Protein 4D3T (pdb70)

Organism: Bacillus subtilis (strain 168) (NCBI:txid224308)

Foldseek 3Di:
DLLVLLLVLQLVQLCVLCVVVVNNVCSVVVSVVQVVCCVVQVGDDDDPSLVLSQQLVQLCQAQLDLQNLCSNQEAEAEAQPDQDPVSVQVQLLVCLQVQCVLQPGGWYKYFYRFARPVHDQKFWQDQWQWAFAWDDDDNDTAAWLVRDFVNVVVVVVPDDFPRHNGTTFWGWMCGPPDPGIDTDRRDVVSWAKWFFDFPPQHLVCVVRDMGTWKTKGFQKWFDGSSTTRRGMITTDTEALCCVLVPQCPDCNTVNCQCVLLVSVPHDPDDVVVVSSLVSSVRSSNRSVVGSVVSNHDYHYLQVSLVSSVVSVVVCVVVVHAHAHDLVSNQRPHPSVVHVSVVDDGHHDRDPRHIGGDDRPGD

Secondary structure (DSSP, 8-state):
-HHHHHHHHHHHHHHHHHHHTT-GGGHHHHHHHHHHHHHHHSS----HHHHHHHHHHHHHT-TT-TTGGGGGG-EEEE-TT--SHHHHHHHHHHHHHHHHGGGS---EEEEPPPPSSS--SEEE--SBSS-B-EEEETTEEEE-GGGHHHHHHHHHTT------TTPBPPEEEEETT-SS-EEEPPPGGG--EEE---SS-GGGGGG--EEES--EE-S-EEEETTEEES---EE--EEHHIIIIIITT-TTTT--HHHHHHHTT-----GGGTHHHHHHHHHHHHHHHHHHHHT--EE-HHHHHHHHHHHHHHHHHHTPPP---HHHHS-SSSGGGSGGGGS-------SSEEE----S--

InterPro domains:
  IPR004030 Nitric oxide synthase, N-terminal [PF02898] (4-362)
  IPR004030 Nitric oxide synthase, N-terminal [PS60001] (65-72)
  IPR017142 Nitric oxide synthase, oxygenase subunit [PIRSF037219] (2-363)
  IPR036119 Nitric oxide synthase, N-terminal domain superfamily [SSF56512] (2-362)
  IPR044940 Nitric oxide synthase, domain 2 superfamily [G3DSA:3.90.440.10] (82-193)
  IPR044943 Nitric oxide synthase, domain 1 superfamily [G3DSA:3.90.340.10] (9-330)
  IPR044944 Nitric oxide synthase, domain 3 superfamily [G3DSA:3.90.1230.10] (194-304)
  IPR050607 Nitric Oxide Synthase (NOS) [PTHR43410] (2-363)

Structure (mmCIF, N/CA/C/O backbone):
data_4D3T
#
_entry.id   4D3T
#
_cell.length_a   80.421
_cell.length_b   94.915
_cell.length_c   62.859
_cell.angle_alpha   90.00
_cell.angle_beta   90.00
_cell.angle_gamma   90.00
#
_symmetry.space_group_name_H-M   'P 21 21 2'
#
loop_
_entity.id
_entity.type
_entity.pdbx_description
1 polymer 'NITRIC OXIDE SYNTHASE OXYGENASE'
2 non-polymer 'PROTOPORPHYRIN IX CONTAINING FE'
3 non-polymer 'CHLORIDE ION'
4 non-polymer N-{3-[(1S)-2-(3-{(Z)-[amino(thiophen-2-yl)methylidene]amino}phenoxy)-1-hydroxyethyl]phenyl}thiophene-2-carboximidamide
5 non-polymer GLYCEROL
6 non-polymer N-PROPANOL
7 water water
#
loop_
_atom_site.group_PDB
_atom_site.id
_atom_site.type_symbol
_atom_site.label_atom_id
_atom_site.label_alt_id
_atom_site.label_comp_id
_atom_site.label_asym_id
_atom_site.label_entity_id
_atom_site.label_seq_id
_atom_site.pdbx_PDB_ins_code
_atom_site.Cartn_x
_atom_site.Cartn_y
_atom_site.Cartn_z
_atom_site.occupancy
_atom_site.B_iso_or_equiv
_atom_site.auth_seq_id
_atom_site.auth_comp_id
_atom_site.auth_asym_id
_atom_site.auth_atom_id
_atom_site.pdbx_PDB_model_num
ATOM 1 N N . GLU A 1 2 ? 8.139 22.339 -10.122 1.00 80.72 2 GLU A N 1
ATOM 2 C CA . GLU A 1 2 ? 7.366 21.521 -9.193 1.00 77.73 2 GLU A CA 1
ATOM 3 C C . GLU A 1 2 ? 7.203 22.194 -7.828 1.00 77.86 2 GLU A C 1
ATOM 4 O O . GLU A 1 2 ? 6.113 22.179 -7.251 1.00 76.05 2 GLU A O 1
ATOM 10 N N . GLU A 1 3 ? 8.286 22.779 -7.316 1.00 78.44 3 GLU A N 1
ATOM 11 C CA . GLU A 1 3 ? 8.272 23.401 -5.989 1.00 79.61 3 GLU A CA 1
ATOM 12 C C . GLU A 1 3 ? 7.217 24.506 -5.871 1.00 75.94 3 GLU A C 1
ATOM 13 O O . GLU A 1 3 ? 6.481 24.562 -4.882 1.00 73.44 3 GLU A O 1
ATOM 19 N N . LYS A 1 4 ? 7.141 25.370 -6.883 1.00 74.90 4 LYS A N 1
ATOM 20 C CA . LYS A 1 4 ? 6.086 26.382 -6.960 1.00 75.51 4 LYS A CA 1
ATOM 21 C C . LYS A 1 4 ? 4.720 25.720 -7.003 1.00 74.17 4 LYS A C 1
ATOM 22 O O . LYS A 1 4 ? 3.781 26.148 -6.331 1.00 72.83 4 LYS A O 1
ATOM 28 N N . GLU A 1 5 ? 4.623 24.670 -7.810 1.00 72.43 5 GLU A N 1
ATOM 29 C CA . GLU A 1 5 ? 3.374 23.945 -7.992 1.00 68.80 5 GLU A CA 1
ATOM 30 C C . GLU A 1 5 ? 2.927 23.245 -6.713 1.00 68.00 5 GLU A C 1
ATOM 31 O O . GLU A 1 5 ? 1.732 23.194 -6.414 1.00 73.07 5 GLU A O 1
ATOM 37 N N . ILE A 1 6 ? 3.885 22.697 -5.969 1.00 62.79 6 ILE A N 1
ATOM 38 C CA . ILE A 1 6 ? 3.591 22.097 -4.673 1.00 61.45 6 ILE A CA 1
ATOM 39 C C . ILE A 1 6 ? 2.975 23.153 -3.762 1.00 59.86 6 ILE A C 1
ATOM 40 O O . ILE A 1 6 ? 1.956 22.909 -3.112 1.00 57.38 6 ILE A O 1
ATOM 45 N N . LEU A 1 7 ? 3.598 24.330 -3.735 1.00 59.12 7 LEU A N 1
ATOM 46 C CA . LEU A 1 7 ? 3.135 25.436 -2.905 1.00 59.25 7 LEU A CA 1
ATOM 47 C C . LEU A 1 7 ? 1.706 25.809 -3.276 1.00 59.28 7 LEU A C 1
ATOM 48 O O . LEU A 1 7 ? 0.839 25.919 -2.409 1.00 56.32 7 LEU A O 1
ATOM 53 N N . TRP A 1 8 ? 1.468 25.976 -4.573 1.00 62.28 8 TRP A N 1
ATOM 54 C CA . TRP A 1 8 ? 0.163 26.385 -5.087 1.00 67.97 8 TRP A CA 1
ATOM 55 C C . TRP A 1 8 ? -0.931 25.355 -4.804 1.00 68.08 8 TRP A C 1
ATOM 56 O O . TRP A 1 8 ? -2.054 25.717 -4.453 1.00 69.80 8 TRP A O 1
ATOM 67 N N . ASN A 1 9 ? -0.605 24.074 -4.950 1.00 67.14 9 ASN A N 1
ATOM 68 C CA . ASN A 1 9 ? -1.571 23.020 -4.663 1.00 66.27 9 ASN A CA 1
ATOM 69 C C . ASN A 1 9 ? -1.947 22.982 -3.182 1.00 60.14 9 ASN A C 1
ATOM 70 O O . ASN A 1 9 ? -3.123 22.862 -2.833 1.00 61.29 9 ASN A O 1
ATOM 75 N N . GLU A 1 10 ? -0.943 23.084 -2.314 1.00 54.95 10 GLU A N 1
ATOM 76 C CA . GLU A 1 10 ? -1.177 23.104 -0.874 1.00 52.28 10 GLU A CA 1
ATOM 77 C C . GLU A 1 10 ? -1.972 24.345 -0.477 1.00 51.13 10 GLU A C 1
ATOM 78 O O . GLU A 1 10 ? -2.869 24.276 0.366 1.00 52.48 10 GLU A O 1
ATOM 84 N N . ALA A 1 11 ? -1.635 25.479 -1.087 1.00 51.24 11 ALA A N 1
ATOM 85 C CA . ALA A 1 11 ? -2.327 26.733 -0.808 1.00 53.38 11 ALA A CA 1
ATOM 86 C C . ALA A 1 11 ? -3.812 26.627 -1.146 1.00 56.37 11 ALA A C 1
ATOM 87 O O . ALA A 1 11 ? -4.668 26.974 -0.325 1.00 57.68 11 ALA A O 1
ATOM 89 N N . LYS A 1 12 ? -4.105 26.146 -2.353 1.00 58.28 12 LYS A N 1
ATOM 90 C CA . LYS A 1 12 ? -5.480 25.917 -2.796 1.00 62.44 12 LYS A CA 1
ATOM 91 C C . LYS A 1 12 ? -6.268 25.085 -1.792 1.00 56.47 12 LYS A C 1
ATOM 92 O O . LYS A 1 12 ? -7.380 25.446 -1.410 1.00 58.03 12 LYS A O 1
ATOM 98 N N . ALA A 1 13 ? -5.682 23.971 -1.369 1.00 57.37 13 ALA A N 1
ATOM 99 C CA . ALA A 1 13 ? -6.350 23.060 -0.449 1.00 56.10 13 ALA A CA 1
ATOM 100 C C . ALA A 1 13 ? -6.587 23.692 0.920 1.00 52.34 13 ALA A C 1
ATOM 101 O O . ALA A 1 13 ? -7.677 23.570 1.486 1.00 51.05 13 ALA A O 1
ATOM 103 N N . PHE A 1 14 ? -5.562 24.352 1.457 1.00 49.68 14 PHE A N 1
ATOM 104 C CA . PHE A 1 14 ? -5.663 24.960 2.780 1.00 47.18 14 PHE A CA 1
ATOM 105 C C . PHE A 1 14 ? -6.664 26.112 2.812 1.00 46.06 14 PHE A C 1
ATOM 106 O O . PHE A 1 14 ? -7.521 26.166 3.690 1.00 47.18 14 PHE A O 1
ATOM 114 N N . ILE A 1 15 ? -6.545 27.034 1.864 1.00 47.07 15 ILE A N 1
ATOM 115 C CA . ILE A 1 15 ? -7.408 28.212 1.848 1.00 48.42 15 ILE A CA 1
ATOM 116 C C . ILE A 1 15 ? -8.888 27.834 1.738 1.00 51.37 15 ILE A C 1
ATOM 117 O O . ILE A 1 15 ? -9.728 28.382 2.452 1.00 51.63 15 ILE A O 1
ATOM 122 N N . ALA A 1 16 ? -9.197 26.879 0.867 1.00 54.72 16 ALA A N 1
ATOM 123 C CA . ALA A 1 16 ? -10.567 26.397 0.718 1.00 54.73 16 ALA A CA 1
ATOM 124 C C . ALA A 1 16 ? -11.120 25.832 2.027 1.00 51.89 16 ALA A C 1
ATOM 125 O O . ALA A 1 16 ? -12.208 26.205 2.462 1.00 52.87 16 ALA A O 1
ATOM 127 N N . ALA A 1 17 ? -10.364 24.934 2.651 1.00 51.02 17 ALA A N 1
ATOM 128 C CA . ALA A 1 17 ? -10.785 24.306 3.899 1.00 49.71 17 ALA A CA 1
ATOM 129 C C . ALA A 1 17 ? -10.861 25.308 5.048 1.00 49.51 17 ALA A C 1
ATOM 130 O O . ALA A 1 17 ? -11.827 25.314 5.812 1.00 50.10 17 ALA A O 1
ATOM 132 N N . CYS A 1 18 ? -9.835 26.146 5.169 1.00 48.79 18 CYS A N 1
ATOM 133 C CA . CYS A 1 18 ? -9.767 27.137 6.234 1.00 46.10 18 CYS A CA 1
ATOM 134 C C . CYS A 1 18 ? -10.933 28.120 6.148 1.00 49.49 18 CYS A C 1
ATOM 135 O O . CYS A 1 18 ? -11.627 28.369 7.135 1.00 51.71 18 CYS A O 1
ATOM 138 N N . TYR A 1 19 ? -11.152 28.671 4.960 1.00 52.07 19 TYR A N 1
ATOM 139 C CA . TYR A 1 19 ? -12.208 29.658 4.769 1.00 52.13 19 TYR A CA 1
ATOM 140 C C . TYR A 1 19 ? -13.596 29.040 4.919 1.00 52.43 19 TYR A C 1
ATOM 141 O O . TYR A 1 19 ? -14.533 29.702 5.362 1.00 54.78 19 TYR A O 1
ATOM 150 N N . GLN A 1 20 ? -13.722 27.769 4.554 1.00 53.96 20 GLN A N 1
ATOM 151 C CA . GLN A 1 20 ? -14.981 27.058 4.736 1.00 56.78 20 GLN A CA 1
ATOM 152 C C . GLN A 1 20 ? -15.307 26.972 6.225 1.00 56.41 20 GLN A C 1
ATOM 153 O O . GLN A 1 20 ? -16.438 27.238 6.643 1.00 56.09 20 GLN A O 1
ATOM 159 N N . GLU A 1 21 ? -14.299 26.613 7.016 1.00 49.58 21 GLU A N 1
ATOM 160 C CA . GLU A 1 21 ? -14.451 26.501 8.462 1.00 49.09 21 GLU A CA 1
ATOM 161 C C . GLU A 1 21 ? -14.751 27.850 9.110 1.00 50.56 21 GLU A C 1
ATOM 162 O O . GLU A 1 21 ? -15.444 27.914 10.124 1.00 54.35 21 GLU A O 1
ATOM 168 N N . LEU A 1 22 ? -14.228 28.922 8.521 1.00 47.76 22 LEU A N 1
ATOM 169 C CA . LEU A 1 22 ? -14.417 30.270 9.058 1.00 51.55 22 LEU A CA 1
ATOM 170 C C . LEU A 1 22 ? -15.649 30.968 8.477 1.00 58.04 22 LEU A C 1
ATOM 171 O O . LEU A 1 22 ? -15.919 32.126 8.796 1.00 60.28 22 LEU A O 1
ATOM 176 N N . GLY A 1 23 ? -16.390 30.263 7.626 1.00 58.74 23 GLY A N 1
ATOM 177 C CA . GLY A 1 23 ? -17.554 30.842 6.977 1.00 63.37 23 GLY A CA 1
ATOM 178 C C . GLY A 1 23 ? -17.179 31.899 5.954 1.00 63.81 23 GLY A C 1
ATOM 179 O O . GLY A 1 23 ? -17.973 32.792 5.648 1.00 64.58 23 GLY A O 1
ATOM 180 N N . LYS A 1 24 ? -15.963 31.795 5.424 1.00 66.88 24 LYS A N 1
ATOM 181 C CA . LYS A 1 24 ? -15.454 32.760 4.451 1.00 67.64 24 LYS A CA 1
ATOM 182 C C . LYS A 1 24 ? -15.387 32.169 3.049 1.00 65.27 24 LYS A C 1
ATOM 183 O O . LYS A 1 24 ? -14.560 32.585 2.235 1.00 62.10 24 LYS A O 1
ATOM 189 N N . ALA A 1 25 ? -16.257 31.202 2.774 1.00 62.49 25 ALA A N 1
ATOM 190 C CA . ALA A 1 25 ? -16.246 30.490 1.499 1.00 62.94 25 ALA A CA 1
ATOM 191 C C . ALA A 1 25 ? -16.327 31.413 0.283 1.00 63.49 25 ALA A C 1
ATOM 192 O O . ALA A 1 25 ? -15.739 31.127 -0.757 1.00 66.22 25 ALA A O 1
ATOM 194 N N . ALA A 1 26 ? -17.054 32.516 0.415 1.00 64.97 26 ALA A N 1
ATOM 195 C CA . ALA A 1 26 ? -17.237 33.449 -0.696 1.00 69.09 26 ALA A CA 1
ATOM 196 C C . ALA A 1 26 ? -15.947 34.185 -1.077 1.00 69.85 26 ALA A C 1
ATOM 197 O O . ALA A 1 26 ? -15.773 34.597 -2.226 1.00 70.75 26 ALA A O 1
ATOM 199 N N . GLU A 1 27 ? -15.053 34.351 -0.106 1.00 67.62 27 GLU A N 1
ATOM 200 C CA . GLU A 1 27 ? -13.820 35.108 -0.310 1.00 69.61 27 GLU A CA 1
ATOM 201 C C . GLU A 1 27 ? -12.681 34.247 -0.856 1.00 66.79 27 GLU A C 1
ATOM 202 O O . GLU A 1 27 ? -11.587 34.750 -1.123 1.00 65.39 27 GLU A O 1
ATOM 208 N N . VAL A 1 28 ? -12.941 32.952 -1.004 1.00 67.40 28 VAL A N 1
ATOM 209 C CA . VAL A 1 28 ? -11.926 31.997 -1.441 1.00 64.28 28 VAL A CA 1
ATOM 210 C C . VAL A 1 28 ? -11.361 32.322 -2.828 1.00 67.40 28 VAL A C 1
ATOM 211 O O . VAL A 1 28 ? -10.143 32.384 -3.017 1.00 66.57 28 VAL A O 1
ATOM 215 N N . LYS A 1 29 ? -12.253 32.539 -3.789 1.00 68.70 29 LYS A N 1
ATOM 216 C CA . LYS A 1 29 ? -11.865 32.804 -5.174 1.00 68.29 29 LYS A CA 1
ATOM 217 C C . LYS A 1 29 ? -10.878 33.965 -5.329 1.00 69.26 29 LYS A C 1
ATOM 218 O O . LYS A 1 29 ? -9.846 33.831 -5.991 1.00 71.10 29 LYS A O 1
ATOM 224 N N . ASP A 1 30 ? -11.206 35.101 -4.720 1.00 66.87 30 ASP A N 1
ATOM 225 C CA . ASP A 1 30 ? -10.379 36.299 -4.816 1.00 65.10 30 ASP A CA 1
ATOM 226 C C . ASP A 1 30 ? -9.058 36.153 -4.064 1.00 64.85 30 ASP A C 1
ATOM 227 O O . ASP A 1 30 ? -8.016 36.622 -4.524 1.00 66.83 30 ASP A O 1
ATOM 232 N N . ARG A 1 31 ? -9.107 35.508 -2.903 1.00 62.38 31 ARG A N 1
ATOM 233 C CA . ARG A 1 31 ? -7.902 35.279 -2.115 1.00 59.93 31 ARG A CA 1
ATOM 234 C C . ARG A 1 31 ? -6.927 34.372 -2.866 1.00 58.09 31 ARG A C 1
ATOM 235 O O . ARG A 1 31 ? -5.722 34.624 -2.892 1.00 58.13 31 ARG A O 1
ATOM 243 N N . LEU A 1 32 ? -7.458 33.327 -3.491 1.00 59.74 32 LEU A N 1
ATOM 244 C CA . LEU A 1 32 ? -6.647 32.407 -4.282 1.00 62.81 32 LEU A CA 1
ATOM 245 C C . LEU A 1 32 ? -5.920 33.100 -5.439 1.00 68.62 32 LEU A C 1
ATOM 246 O O . LEU A 1 32 ? -4.754 32.808 -5.714 1.00 69.47 32 LEU A O 1
ATOM 251 N N . ALA A 1 33 ? -6.612 34.014 -6.115 1.00 69.05 33 ALA A N 1
ATOM 252 C CA . ALA A 1 33 ? -6.016 34.756 -7.220 1.00 68.01 33 ALA A CA 1
ATOM 253 C C . ALA A 1 33 ? -4.850 35.590 -6.713 1.00 69.17 33 ALA A C 1
ATOM 254 O O . ALA A 1 33 ? -3.759 35.565 -7.290 1.00 70.67 33 ALA A O 1
ATOM 256 N N . ASP A 1 34 ? -5.101 36.329 -5.634 1.00 70.11 34 ASP A N 1
ATOM 257 C CA . ASP A 1 34 ? -4.079 37.124 -4.957 1.00 68.85 34 ASP A CA 1
ATOM 258 C C . ASP A 1 34 ? -2.843 36.284 -4.650 1.00 65.47 34 ASP A C 1
ATOM 259 O O . ASP A 1 34 ? -1.718 36.671 -4.973 1.00 64.95 34 ASP A O 1
ATOM 264 N N . ILE A 1 35 ? -3.068 35.137 -4.014 1.00 62.90 35 ILE A N 1
ATOM 265 C CA . ILE A 1 35 ? -1.996 34.208 -3.677 1.00 59.41 35 ILE A CA 1
ATOM 266 C C . ILE A 1 35 ? -1.273 33.730 -4.934 1.00 60.62 35 ILE A C 1
ATOM 267 O O . ILE A 1 35 ? -0.042 33.673 -4.973 1.00 58.57 35 ILE A O 1
ATOM 272 N N . LYS A 1 36 ? -2.049 33.399 -5.962 1.00 63.82 36 LYS A N 1
ATOM 273 C CA . LYS A 1 36 ? -1.499 32.917 -7.221 1.00 69.25 36 LYS A CA 1
ATOM 274 C C . LYS A 1 36 ? -0.593 33.963 -7.870 1.00 73.13 36 LYS A C 1
ATOM 275 O O . LYS A 1 36 ? 0.492 33.638 -8.357 1.00 72.90 36 LYS A O 1
ATOM 281 N N . SER A 1 37 ? -1.046 35.215 -7.872 1.00 73.43 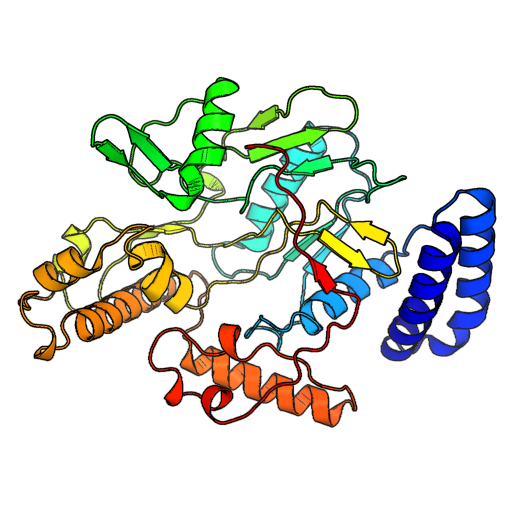37 SER A N 1
ATOM 282 C CA . SER A 1 37 ? -0.242 36.323 -8.375 1.00 75.77 37 SER A CA 1
ATOM 283 C C . SER A 1 37 ? 1.016 36.469 -7.529 1.00 74.29 37 SER A C 1
ATOM 284 O O . SER A 1 37 ? 2.118 36.637 -8.053 1.00 75.04 37 SER A O 1
ATOM 287 N N . GLU A 1 38 ? 0.835 36.399 -6.215 1.00 67.93 38 GLU A N 1
ATOM 288 C CA . GLU A 1 38 ? 1.927 36.583 -5.268 1.00 64.06 38 GLU A CA 1
ATOM 289 C C . GLU A 1 38 ? 2.996 35.501 -5.409 1.00 67.51 38 GLU A C 1
ATOM 290 O O . GLU A 1 38 ? 4.189 35.780 -5.277 1.00 69.71 38 GLU A O 1
ATOM 296 N N . ILE A 1 39 ? 2.567 34.268 -5.670 1.00 69.90 39 ILE A N 1
ATOM 297 C CA . ILE A 1 39 ? 3.503 33.167 -5.883 1.00 68.37 39 ILE A CA 1
ATOM 298 C C . ILE A 1 39 ? 4.271 33.373 -7.191 1.00 72.48 39 ILE A C 1
ATOM 299 O O . ILE A 1 39 ? 5.487 33.174 -7.244 1.00 71.29 39 ILE A O 1
ATOM 304 N N . ASP A 1 40 ? 3.556 33.788 -8.235 1.00 76.23 40 ASP A N 1
ATOM 305 C CA . ASP A 1 40 ? 4.178 34.103 -9.519 1.00 79.26 40 ASP A CA 1
ATOM 306 C C . ASP A 1 40 ? 5.273 35.156 -9.367 1.00 78.00 40 ASP A C 1
ATOM 307 O O . ASP A 1 40 ? 6.358 35.024 -9.931 1.00 78.18 40 ASP A O 1
ATOM 312 N N . LEU A 1 41 ? 4.985 36.196 -8.594 1.00 76.52 41 LEU A N 1
ATOM 313 C CA . LEU A 1 41 ? 5.870 37.352 -8.511 1.00 77.22 41 LEU A CA 1
ATOM 314 C C . LEU A 1 41 ? 7.016 37.185 -7.507 1.00 74.04 41 LEU A C 1
ATOM 315 O O . LEU A 1 41 ? 8.118 37.691 -7.728 1.00 74.15 41 LEU A O 1
ATOM 320 N N . THR A 1 42 ? 6.762 36.463 -6.417 1.00 69.43 42 THR A N 1
ATOM 321 C CA . THR A 1 42 ? 7.713 36.391 -5.306 1.00 70.60 42 THR A CA 1
ATOM 322 C C . THR A 1 42 ? 8.260 34.987 -5.020 1.00 70.01 42 THR A C 1
ATOM 323 O O . THR A 1 42 ? 9.286 34.842 -4.354 1.00 70.83 42 THR A O 1
ATOM 327 N N . GLY A 1 43 ? 7.575 33.957 -5.503 1.00 68.40 43 GLY A N 1
ATOM 328 C CA . GLY A 1 43 ? 7.985 32.592 -5.220 1.00 66.82 43 GLY A CA 1
ATOM 329 C C . GLY A 1 43 ? 7.376 32.047 -3.941 1.00 65.64 43 GLY A C 1
ATOM 330 O O . GLY A 1 43 ? 7.670 30.923 -3.532 1.00 68.27 43 GLY A O 1
ATOM 331 N N . SER A 1 44 ? 6.525 32.847 -3.306 1.00 64.28 44 SER A N 1
ATOM 332 C CA . SER A 1 44 ? 5.842 32.432 -2.082 1.00 61.29 44 SER A CA 1
ATOM 333 C C . SER A 1 44 ? 4.616 33.295 -1.815 1.00 60.46 44 SER A C 1
ATOM 334 O O . SER A 1 44 ? 4.242 34.124 -2.645 1.00 64.88 44 SER A O 1
ATOM 337 N N . TYR A 1 45 ? 3.992 33.098 -0.655 1.00 53.79 45 TYR A N 1
ATOM 338 C CA . TYR A 1 45 ? 2.905 33.976 -0.222 1.00 54.93 45 TYR A CA 1
ATOM 339 C C . TYR A 1 45 ? 2.854 34.136 1.298 1.00 53.38 45 TYR A C 1
ATOM 340 O O . TYR A 1 45 ? 3.404 33.321 2.045 1.00 55.96 45 TYR A O 1
ATOM 349 N N . VAL A 1 46 ? 2.194 35.199 1.746 1.00 49.53 46 VAL A N 1
ATOM 350 C CA . VAL A 1 46 ? 2.140 35.536 3.163 1.00 47.41 46 VAL A CA 1
ATOM 351 C C . VAL A 1 46 ? 0.740 35.297 3.716 1.00 46.26 46 VAL A C 1
ATOM 352 O O . VAL A 1 46 ? -0.242 35.777 3.150 1.00 50.84 46 VAL A O 1
ATOM 356 N N . HIS A 1 47 ? 0.647 34.539 4.806 1.00 45.87 47 HIS A N 1
ATOM 357 C CA . HIS A 1 47 ? -0.641 34.287 5.445 1.00 44.57 47 HIS A CA 1
ATOM 358 C C . HIS A 1 47 ? -1.181 35.539 6.119 1.00 47.19 47 HIS A C 1
ATOM 359 O O . HIS A 1 47 ? -0.414 36.341 6.662 1.00 44.84 47 HIS A O 1
ATOM 366 N N . THR A 1 48 ? -2.500 35.709 6.066 1.00 47.85 48 THR A N 1
ATOM 367 C CA . THR A 1 48 ? -3.171 36.691 6.905 1.00 50.29 48 THR A CA 1
ATOM 368 C C . THR A 1 48 ? -3.083 36.171 8.335 1.00 47.89 48 THR A C 1
ATOM 369 O O . THR A 1 48 ? -2.827 34.981 8.558 1.00 43.29 48 THR A O 1
ATOM 373 N N . LYS A 1 49 ? -3.292 37.048 9.309 1.00 48.39 49 LYS A N 1
ATOM 374 C CA . LYS A 1 49 ? -3.238 36.630 10.705 1.00 46.57 49 LYS A CA 1
ATOM 375 C C . LYS A 1 49 ? -4.335 35.608 11.012 1.00 47.62 49 LYS A C 1
ATOM 376 O O . LYS A 1 49 ? -4.151 34.705 11.831 1.00 43.08 49 LYS A O 1
ATOM 382 N N . GLU A 1 50 ? -5.467 35.742 10.330 1.00 47.81 50 GLU A N 1
ATOM 383 C CA . GLU A 1 50 ? -6.574 34.809 10.503 1.00 50.21 50 GLU A CA 1
ATOM 384 C C . GLU A 1 50 ? -6.200 33.424 9.972 1.00 44.95 50 GLU A C 1
ATOM 385 O O . GLU A 1 50 ? -6.471 32.402 10.615 1.00 44.57 50 GLU A O 1
ATOM 391 N N . GLU A 1 51 ? -5.585 33.394 8.793 1.00 43.73 51 GLU A N 1
ATOM 392 C CA . GLU A 1 51 ? -5.118 32.141 8.199 1.00 42.55 51 GLU A CA 1
ATOM 393 C C . GLU A 1 51 ? -4.066 31.466 9.067 1.00 42.16 51 GLU A C 1
ATOM 394 O O . GLU A 1 51 ? -4.085 30.248 9.251 1.00 39.44 51 GLU A O 1
ATOM 400 N N . LEU A 1 52 ? -3.136 32.265 9.580 1.00 39.01 52 LEU A N 1
ATOM 401 C CA . LEU A 1 52 ? -2.059 31.757 10.427 1.00 36.24 52 LEU A CA 1
ATOM 402 C C . LEU A 1 52 ? -2.615 31.141 11.701 1.00 38.58 52 LEU A C 1
ATOM 403 O O . LEU A 1 52 ? -2.270 30.011 12.058 1.00 37.62 52 LEU A O 1
ATOM 408 N N . GLU A 1 53 ? -3.483 31.887 12.379 1.00 38.16 53 GLU A N 1
ATOM 409 C CA . GLU A 1 53 ? -4.071 31.427 13.631 1.00 38.98 53 GLU A CA 1
ATOM 410 C C . GLU A 1 53 ? -4.855 30.144 13.419 1.00 39.34 53 GLU A C 1
ATOM 411 O O . GLU A 1 53 ? -4.642 29.145 14.114 1.00 39.67 53 GLU A O 1
ATOM 417 N N . HIS A 1 54 ? -5.759 30.159 12.446 1.00 38.19 54 HIS A N 1
ATOM 418 C CA . HIS A 1 54 ? -6.568 28.972 12.209 1.00 38.82 54 HIS A CA 1
ATOM 419 C C . HIS A 1 54 ? -5.728 27.803 11.691 1.00 38.82 54 HIS A C 1
ATOM 420 O O . HIS A 1 54 ? -6.009 26.646 12.004 1.00 37.68 54 HIS A O 1
ATOM 427 N N . GLY A 1 55 ? -4.690 28.106 10.914 1.00 39.23 55 GLY A N 1
ATOM 428 C CA . GLY A 1 55 ? -3.789 27.075 10.416 1.00 38.59 55 GLY A CA 1
ATOM 429 C C . GLY A 1 55 ? -3.088 26.311 11.527 1.00 38.21 55 GLY A C 1
ATOM 430 O O . GLY A 1 55 ? -3.008 25.075 11.490 1.00 36.35 55 GLY A O 1
ATOM 431 N N . ALA A 1 56 ? -2.589 27.046 12.520 1.00 37.76 56 ALA A N 1
ATOM 432 C CA . ALA A 1 56 ? -1.916 26.450 13.674 1.00 33.23 56 ALA A CA 1
ATOM 433 C C . ALA A 1 56 ? -2.882 25.594 14.485 1.00 32.94 56 ALA A C 1
ATOM 434 O O . ALA A 1 56 ? -2.517 24.525 15.010 1.00 34.09 56 ALA A O 1
ATOM 436 N N . LYS A 1 57 ? -4.124 26.054 14.583 1.00 33.18 57 LYS A N 1
ATOM 437 C CA . LYS A 1 57 ? -5.151 25.279 15.279 1.00 35.54 57 LYS A CA 1
ATOM 438 C C . LYS A 1 57 ? -5.486 23.985 14.543 1.00 34.74 57 LYS A C 1
ATOM 439 O O . LYS A 1 57 ? -5.600 22.928 15.167 1.00 33.10 57 LYS A O 1
ATOM 445 N N . MET A 1 58 ? -5.655 24.068 13.223 1.00 33.85 58 MET A N 1
ATOM 446 C CA . MET A 1 58 ? -5.928 22.883 12.407 1.00 35.89 58 MET A CA 1
ATOM 447 C C . MET A 1 58 ? -4.787 21.886 12.532 1.00 32.45 58 MET A C 1
ATOM 448 O O . MET A 1 58 ? -5.006 20.679 12.603 1.00 33.61 58 MET A O 1
ATOM 453 N N . ALA A 1 59 ? -3.566 22.405 12.571 1.00 33.85 59 ALA A N 1
ATOM 454 C CA . ALA A 1 59 ? -2.390 21.552 12.691 1.00 32.63 59 ALA A CA 1
ATOM 455 C C . ALA A 1 59 ? -2.420 20.734 13.980 1.00 31.84 59 ALA A C 1
ATOM 456 O O . ALA A 1 59 ? -2.097 19.543 13.976 1.00 34.68 59 ALA A O 1
ATOM 458 N N . TRP A 1 60 ? -2.805 21.365 15.084 1.00 30.18 60 TRP A N 1
ATOM 459 C CA . TRP A 1 60 ? -2.954 20.645 16.349 1.00 30.55 60 TRP A CA 1
ATOM 460 C C . TRP A 1 60 ? -4.061 19.596 16.207 1.00 31.02 60 TRP A C 1
ATOM 461 O O . TRP A 1 60 ? -3.887 18.426 16.569 1.00 30.98 60 TRP A O 1
ATOM 472 N N . ARG A 1 61 ? -5.190 20.022 15.653 1.00 32.02 61 ARG A N 1
ATOM 473 C CA . ARG A 1 61 ? -6.347 19.155 15.450 1.00 33.09 61 ARG A CA 1
ATOM 474 C C . ARG A 1 61 ? -6.006 17.919 14.618 1.00 33.02 61 ARG A C 1
ATOM 475 O O . ARG A 1 61 ? -6.618 16.856 14.784 1.00 35.08 61 ARG A O 1
ATOM 483 N N . ASN A 1 62 ? -5.014 18.057 13.742 1.00 32.20 62 ASN A N 1
ATOM 484 C CA . ASN A 1 62 ? -4.593 16.962 12.866 1.00 32.64 62 ASN A CA 1
ATOM 485 C C . ASN A 1 62 ? -3.439 16.127 13.415 1.00 32.29 62 ASN A C 1
ATOM 486 O O . ASN A 1 62 ? -2.958 15.223 12.738 1.00 34.12 62 ASN A O 1
ATOM 491 N N . SER A 1 63 ? -2.982 16.437 14.624 1.00 32.71 63 SER A N 1
ATOM 492 C CA . SER A 1 63 ? -1.840 15.730 15.199 1.00 31.06 63 SER A CA 1
ATOM 493 C C . SER A 1 63 ? -2.278 14.378 15.740 1.00 31.81 63 SER A C 1
ATOM 494 O O . SER A 1 63 ? -2.747 14.277 16.872 1.00 30.43 63 SER A O 1
ATOM 497 N N . ASN A 1 64 ? -2.110 13.353 14.910 1.00 30.52 64 ASN A N 1
ATOM 498 C CA . ASN A 1 64 ? -2.554 11.983 15.206 1.00 30.82 64 ASN A CA 1
ATOM 499 C C . ASN A 1 64 ? -2.119 11.450 16.563 1.00 31.26 64 ASN A C 1
ATOM 500 O O . ASN A 1 64 ? -2.826 10.649 17.181 1.00 31.69 64 ASN A O 1
ATOM 505 N N . ARG A 1 65 ? -0.944 11.867 17.018 1.00 30.08 65 ARG A N 1
ATOM 506 C CA . ARG A 1 65 ? -0.372 11.294 18.232 1.00 31.46 65 ARG A CA 1
ATOM 507 C C . ARG A 1 65 ? -0.818 11.994 19.510 1.00 31.26 65 ARG A C 1
ATOM 508 O O . ARG A 1 65 ? -0.444 11.577 20.609 1.00 29.48 65 ARG A O 1
ATOM 516 N N . CYS A 1 66 ? -1.614 13.057 19.371 1.00 28.99 66 CYS A N 1
ATOM 517 C CA . CYS A 1 66 ? -1.959 13.900 20.513 1.00 28.63 66 CYS A CA 1
ATOM 518 C C . CYS A 1 66 ? -3.325 13.591 21.135 1.00 31.68 66 CYS A C 1
ATOM 519 O O . CYS A 1 66 ? -4.374 13.746 20.496 1.00 29.87 66 CYS A O 1
ATOM 522 N N . ILE A 1 67 ? -3.298 13.194 22.402 1.00 29.14 67 ILE A N 1
ATOM 523 C CA . ILE A 1 67 ? -4.513 12.885 23.147 1.00 29.65 67 ILE A CA 1
ATOM 524 C C . ILE A 1 67 ? -5.242 14.145 23.642 1.00 30.55 67 ILE A C 1
ATOM 525 O O . ILE A 1 67 ? -6.398 14.071 24.061 1.00 28.42 67 ILE A O 1
ATOM 530 N N . GLY A 1 68 ? -4.574 15.298 23.588 1.00 29.17 68 GLY A N 1
ATOM 531 C CA . GLY A 1 68 ? -5.122 16.526 24.153 1.00 29.67 68 GLY A CA 1
ATOM 532 C C . GLY A 1 68 ? -5.915 17.387 23.182 1.00 30.21 68 GLY A C 1
ATOM 533 O O . GLY A 1 68 ? -6.214 18.553 23.477 1.00 29.15 68 GLY A O 1
ATOM 534 N N . ARG A 1 69 ? -6.275 16.816 22.034 1.00 29.84 69 ARG A N 1
ATOM 535 C CA . ARG A 1 69 ? -6.826 17.605 20.931 1.00 30.99 69 ARG A CA 1
ATOM 536 C C . ARG A 1 69 ? -8.218 18.212 21.124 1.00 31.55 69 ARG A C 1
ATOM 537 O O . ARG A 1 69 ? -8.631 19.044 20.320 1.00 30.98 69 ARG A O 1
ATOM 545 N N . LEU A 1 70 ? -8.931 17.826 22.179 1.00 29.98 70 LEU A N 1
ATOM 546 C CA . LEU A 1 70 ? -10.256 18.419 22.427 1.00 31.43 70 LEU A CA 1
ATOM 547 C C . LEU A 1 70 ? -10.194 19.944 22.426 1.00 32.37 70 LEU A C 1
ATOM 548 O O . LEU A 1 70 ? -11.122 20.610 21.965 1.00 32.30 70 LEU A O 1
ATOM 553 N N . PHE A 1 71 ? -9.072 20.481 22.899 1.00 29.75 71 PHE A N 1
ATOM 554 C CA . PHE A 1 71 ? -8.944 21.927 23.123 1.00 29.52 71 PHE A CA 1
ATOM 555 C C . PHE A 1 71 ? -8.256 22.696 21.996 1.00 30.15 71 PHE A C 1
ATOM 556 O O . PHE A 1 71 ? -7.854 23.861 22.177 1.00 29.66 71 PHE A O 1
ATOM 564 N N . TRP A 1 72 ? -8.198 22.071 20.822 1.00 30.26 72 TRP A N 1
ATOM 565 C CA . TRP A 1 72 ? -7.519 22.634 19.648 1.00 31.20 72 TRP A CA 1
ATOM 566 C C . TRP A 1 72 ? -7.906 24.078 19.316 1.00 33.80 72 TRP A C 1
ATOM 567 O O . TRP A 1 72 ? -7.051 24.882 18.954 1.00 32.55 72 TRP A O 1
ATOM 578 N N . ASN A 1 73 ? -9.188 24.404 19.454 1.00 31.92 73 ASN A N 1
ATOM 579 C CA . ASN A 1 73 ? -9.682 25.699 19.014 1.00 33.72 73 ASN A CA 1
ATOM 580 C C . ASN A 1 73 ? -9.352 26.821 19.982 1.00 37.25 73 ASN A C 1
ATOM 581 O O . ASN A 1 73 ? -9.564 28.002 19.669 1.00 39.14 73 ASN A O 1
ATOM 586 N N . SER A 1 74 ? -8.816 26.482 21.152 1.00 34.81 74 SER A N 1
ATOM 587 C CA . SER A 1 74 ? -8.503 27.537 22.117 1.00 40.85 74 SER A CA 1
ATOM 588 C C . SER A 1 74 ? -7.008 27.863 22.204 1.00 37.36 74 SER A C 1
ATOM 589 O O . SER A 1 74 ? -6.576 28.601 23.095 1.00 38.07 74 SER A O 1
ATOM 592 N N . LEU A 1 75 ? -6.237 27.332 21.252 1.00 32.67 75 LEU A N 1
ATOM 593 C CA . LEU A 1 75 ? -4.810 27.628 21.132 1.00 32.11 75 LEU A CA 1
ATOM 594 C C . LEU A 1 75 ? -4.582 29.134 21.004 1.00 33.40 75 LEU A C 1
ATOM 595 O O . LEU A 1 75 ? -5.252 29.804 20.222 1.00 35.76 75 LEU A O 1
ATOM 600 N N . ASN A 1 76 ? -3.646 29.650 21.796 1.00 32.62 76 ASN A N 1
ATOM 601 C CA . ASN A 1 76 ? -3.240 31.049 21.742 1.00 36.62 76 ASN A CA 1
ATOM 602 C C . ASN A 1 76 ? -2.092 31.213 20.761 1.00 38.03 76 ASN A C 1
ATOM 603 O O . ASN A 1 76 ? -0.978 30.756 21.026 1.00 37.47 76 ASN A O 1
ATOM 608 N N . VAL A 1 77 ? -2.362 31.859 19.631 1.00 36.62 77 VAL A N 1
ATOM 609 C CA . VAL A 1 77 ? -1.377 31.970 18.556 1.00 34.46 77 VAL A CA 1
ATOM 610 C C . VAL A 1 77 ? -0.709 33.333 18.561 1.00 36.74 77 VAL A C 1
ATOM 611 O O . VAL A 1 77 ? -1.374 34.344 18.367 1.00 38.03 77 VAL A O 1
ATOM 615 N N . ILE A 1 78 ? 0.603 33.356 18.792 1.00 33.84 78 ILE A N 1
ATOM 616 C CA . ILE A 1 78 ? 1.353 34.612 18.824 1.00 35.02 78 ILE A CA 1
ATOM 617 C C . ILE A 1 78 ? 2.149 34.765 17.531 1.00 36.74 78 ILE A C 1
ATOM 618 O O . ILE A 1 78 ? 3.019 33.946 17.228 1.00 37.59 78 ILE A O 1
ATOM 623 N N . ASP A 1 79 ? 1.845 35.810 16.768 1.00 36.07 79 ASP A N 1
ATOM 624 C CA . ASP A 1 79 ? 2.464 36.015 15.464 1.00 38.14 79 ASP A CA 1
ATOM 625 C C . ASP A 1 79 ? 3.764 36.810 15.598 1.00 39.88 79 ASP A C 1
ATOM 626 O O . ASP A 1 79 ? 3.744 38.030 15.782 1.00 39.64 79 ASP A O 1
ATOM 631 N N . ARG A 1 80 ? 4.897 36.117 15.503 1.00 38.48 80 ARG A N 1
ATOM 632 C CA . ARG A 1 80 ? 6.189 36.803 15.554 1.00 39.62 80 ARG A CA 1
ATOM 633 C C . ARG A 1 80 ? 6.964 36.712 14.239 1.00 43.71 80 ARG A C 1
ATOM 634 O O . ARG A 1 80 ? 8.197 36.625 14.230 1.00 40.16 80 ARG A O 1
ATOM 642 N N . ARG A 1 81 ? 6.236 36.775 13.126 1.00 42.04 81 ARG A N 1
ATOM 643 C CA . ARG A 1 81 ? 6.852 36.787 11.802 1.00 45.12 81 ARG A CA 1
ATOM 644 C C . ARG A 1 81 ? 7.628 38.085 11.568 1.00 45.59 81 ARG A C 1
ATOM 645 O O . ARG A 1 81 ? 8.328 38.228 10.564 1.00 44.26 81 ARG A O 1
ATOM 653 N N . ASP A 1 82 ? 7.517 39.018 12.512 1.00 43.56 82 ASP A N 1
ATOM 654 C CA . ASP A 1 82 ? 8.172 40.317 12.406 1.00 46.76 82 ASP A CA 1
ATOM 655 C C . ASP A 1 82 ? 9.606 40.351 12.956 1.00 48.02 82 ASP A C 1
ATOM 656 O O . ASP A 1 82 ? 10.330 41.323 12.724 1.00 46.78 82 ASP A O 1
ATOM 661 N N . VAL A 1 83 ? 10.024 39.309 13.677 1.00 45.20 83 VAL A N 1
ATOM 662 C CA . VAL A 1 83 ? 11.361 39.326 14.284 1.00 41.46 83 VAL A CA 1
ATOM 663 C C . VAL A 1 83 ? 12.483 39.272 13.243 1.00 43.42 83 VAL A C 1
ATOM 664 O O . VAL A 1 83 ? 12.362 38.598 12.219 1.00 45.87 83 VAL A O 1
ATOM 668 N N . ARG A 1 84 ? 13.568 39.998 13.510 1.00 45.28 84 ARG A N 1
ATOM 669 C CA . ARG A 1 84 ? 14.719 40.029 12.609 1.00 44.87 84 ARG A CA 1
ATOM 670 C C . ARG A 1 84 ? 16.046 39.892 13.348 1.00 47.92 84 ARG A C 1
ATOM 671 O O . ARG A 1 84 ? 17.076 39.637 12.727 1.00 54.37 84 ARG A O 1
ATOM 679 N N . THR A 1 85 ? 16.027 40.081 14.666 1.00 45.49 85 THR A N 1
ATOM 680 C CA . THR A 1 85 ? 17.262 40.048 15.455 1.00 48.89 85 THR A CA 1
ATOM 681 C C . THR A 1 85 ? 17.223 38.958 16.517 1.00 45.33 85 THR A C 1
ATOM 682 O O . THR A 1 85 ? 16.151 38.526 16.942 1.00 43.69 85 THR A O 1
ATOM 686 N N . LYS A 1 86 ? 18.399 38.523 16.958 1.00 47.46 86 LYS A N 1
ATOM 687 C CA . LYS A 1 86 ? 18.467 37.489 17.984 1.00 46.63 86 LYS A CA 1
ATOM 688 C C . LYS A 1 86 ? 17.917 37.968 19.335 1.00 40.84 86 LYS A C 1
ATOM 689 O O . LYS A 1 86 ? 17.348 37.173 20.086 1.00 39.64 86 LYS A O 1
ATOM 695 N N . GLU A 1 87 ? 18.048 39.260 19.634 1.00 44.02 87 GLU A N 1
ATOM 696 C CA . GLU A 1 87 ? 17.442 39.785 20.856 1.00 40.18 87 GLU A CA 1
ATOM 697 C C . GLU A 1 87 ? 15.921 39.680 20.796 1.00 40.04 87 GLU A C 1
ATOM 698 O O . GLU A 1 87 ? 15.280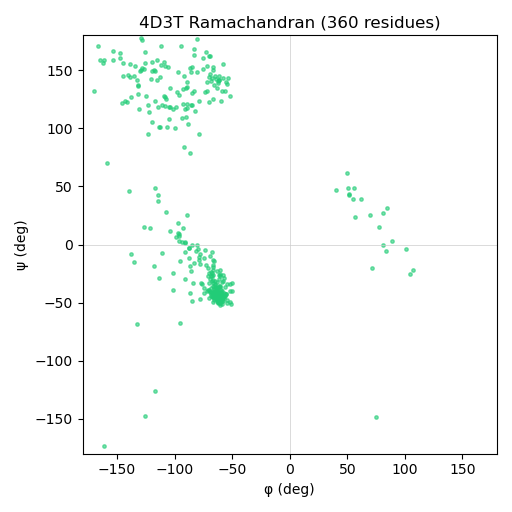 39.346 21.792 1.00 40.06 87 GLU A O 1
ATOM 704 N N . GLU A 1 88 ? 15.350 39.966 19.626 1.00 41.28 88 GLU A N 1
ATOM 705 C CA . GLU A 1 88 ? 13.905 39.835 19.427 1.00 39.38 88 GLU A CA 1
ATOM 706 C C . GLU A 1 88 ? 13.449 38.383 19.550 1.00 39.95 88 GLU A C 1
ATOM 707 O O . GLU A 1 88 ? 12.402 38.097 20.147 1.00 40.02 88 GLU A O 1
ATOM 713 N N . VAL A 1 89 ? 14.228 37.459 18.993 1.00 37.78 89 VAL A N 1
ATOM 714 C CA . VAL A 1 89 ? 13.912 36.037 19.141 1.00 39.08 89 VAL A CA 1
ATOM 715 C C . VAL A 1 89 ? 13.970 35.618 20.607 1.00 36.89 89 VAL A C 1
ATOM 716 O O . VAL A 1 89 ? 13.044 34.983 21.116 1.00 35.26 89 VAL A O 1
ATOM 720 N N . ARG A 1 90 ? 15.060 35.977 21.278 1.00 39.31 90 ARG A N 1
ATOM 721 C CA . ARG A 1 90 ? 15.249 35.615 22.679 1.00 38.50 90 ARG A CA 1
ATOM 722 C C . ARG A 1 90 ? 14.102 36.149 23.519 1.00 35.30 90 ARG A C 1
ATOM 723 O O . ARG A 1 90 ? 13.514 35.434 24.329 1.00 37.73 90 ARG A O 1
ATOM 731 N N . ASP A 1 91 ? 13.784 37.420 23.325 1.00 39.03 91 ASP A N 1
ATOM 732 C CA . ASP A 1 91 ? 12.724 38.026 24.100 1.00 37.15 91 ASP A CA 1
ATOM 733 C C . ASP A 1 91 ? 11.371 37.396 23.801 1.00 37.59 91 ASP A C 1
ATOM 734 O O . ASP A 1 91 ? 10.544 37.274 24.696 1.00 37.34 91 ASP A O 1
ATOM 739 N N . ALA A 1 92 ? 11.156 36.977 22.555 1.00 38.85 92 ALA A N 1
ATOM 740 C CA . ALA A 1 92 ? 9.913 36.287 22.186 1.00 38.35 92 ALA A CA 1
ATOM 741 C C . ALA A 1 92 ? 9.780 34.924 22.870 1.00 37.76 92 ALA A C 1
ATOM 742 O O . ALA A 1 92 ? 8.676 34.498 23.247 1.00 35.59 92 ALA A O 1
ATOM 744 N N . LEU A 1 93 ? 10.906 34.232 23.018 1.00 35.75 93 LEU A N 1
ATOM 745 C CA . LEU A 1 93 ? 10.921 32.944 23.699 1.00 34.47 93 LEU A CA 1
ATOM 746 C C . LEU A 1 93 ? 10.716 33.136 25.207 1.00 35.16 93 LEU A C 1
ATOM 747 O O . LEU A 1 93 ? 9.985 32.367 25.848 1.00 33.38 93 LEU A O 1
ATOM 752 N N . PHE A 1 94 ? 11.344 34.171 25.767 1.00 34.46 94 PHE A N 1
ATOM 753 C CA . PHE A 1 94 ? 11.125 34.507 27.165 1.00 34.74 94 PHE A CA 1
ATOM 754 C C . PHE A 1 94 ? 9.646 34.783 27.381 1.00 34.65 94 PHE A C 1
ATOM 755 O O . PHE A 1 94 ? 9.046 34.303 28.338 1.00 36.24 94 PHE A O 1
ATOM 763 N N . HIS A 1 95 ? 9.067 35.566 26.477 1.00 35.26 95 HIS A N 1
ATOM 764 C CA . HIS A 1 95 ? 7.661 35.931 26.577 1.00 35.79 95 HIS A CA 1
ATOM 765 C C . HIS A 1 95 ? 6.754 34.717 26.470 1.00 35.06 95 HIS A C 1
ATOM 766 O O . HIS A 1 95 ? 5.760 34.605 27.199 1.00 35.13 95 HIS A O 1
ATOM 773 N N . HIS A 1 96 ? 7.092 33.801 25.568 1.00 33.53 96 HIS A N 1
ATOM 774 C CA . HIS A 1 96 ? 6.269 32.615 25.395 1.00 31.86 96 HIS A CA 1
ATOM 775 C C . HIS A 1 96 ? 6.223 31.865 26.720 1.00 33.38 96 HIS A C 1
ATOM 776 O O . HIS A 1 96 ? 5.145 31.490 27.186 1.00 34.17 96 HIS A O 1
ATOM 783 N N . ILE A 1 97 ? 7.388 31.669 27.333 1.00 33.53 97 ILE A N 1
ATOM 784 C CA . ILE A 1 97 ? 7.460 31.010 28.634 1.00 32.88 97 ILE A CA 1
ATOM 785 C C . ILE A 1 97 ? 6.567 31.688 29.676 1.00 28.82 97 ILE A C 1
ATOM 786 O O . ILE A 1 97 ? 5.780 31.020 30.358 1.00 33.20 97 ILE A O 1
ATOM 791 N N . GLU A 1 98 ? 6.661 33.009 29.768 1.00 30.55 98 GLU A N 1
ATOM 792 C CA . GLU A 1 98 ? 5.899 33.755 30.755 1.00 31.76 98 GLU A CA 1
ATOM 793 C C . GLU A 1 98 ? 4.389 33.621 30.539 1.00 34.38 98 GLU A C 1
ATOM 794 O O . GLU A 1 98 ? 3.646 33.317 31.483 1.00 35.72 98 GLU A O 1
ATOM 800 N N . THR A 1 99 ? 3.936 33.836 29.305 1.00 32.65 99 THR A N 1
ATOM 801 C CA . THR A 1 99 ? 2.499 33.894 29.039 1.00 33.43 99 THR A CA 1
ATOM 802 C C . THR A 1 99 ? 1.882 32.501 29.022 1.00 34.31 99 THR A C 1
ATOM 803 O O . THR A 1 99 ? 0.732 32.325 29.428 1.00 38.33 99 THR A O 1
ATOM 807 N N . ALA A 1 100 ? 2.649 31.513 28.572 1.00 32.87 100 ALA A N 1
ATOM 808 C CA . ALA A 1 100 ? 2.173 30.133 28.576 1.00 31.06 100 ALA A CA 1
ATOM 809 C C . ALA A 1 100 ? 2.059 29.626 30.008 1.00 33.37 100 ALA A C 1
ATOM 810 O O . ALA A 1 100 ? 1.127 28.899 30.353 1.00 35.55 100 ALA A O 1
ATOM 812 N N . THR A 1 101 ? 3.041 29.980 30.832 1.00 30.28 101 THR A N 1
ATOM 813 C CA . THR A 1 101 ? 3.071 29.527 32.218 1.00 31.30 101 THR A CA 1
ATOM 814 C C . THR A 1 101 ? 1.894 30.117 32.989 1.00 30.50 101 THR A C 1
ATOM 815 O O . THR A 1 101 ? 1.192 29.404 33.712 1.00 31.78 101 THR A O 1
ATOM 819 N N . ASN A 1 102 ? 1.687 31.418 32.832 1.00 31.10 102 ASN A N 1
ATOM 820 C CA . ASN A 1 102 ? 0.530 32.081 33.416 1.00 31.91 102 ASN A CA 1
ATOM 821 C C . ASN A 1 102 ? 0.364 31.764 34.911 1.00 33.69 102 ASN A C 1
ATOM 822 O O . ASN A 1 102 ? -0.721 31.390 35.355 1.00 33.57 102 ASN A O 1
ATOM 827 N N . ASN A 1 103 ? 1.448 31.884 35.675 1.00 36.36 103 ASN A N 1
ATOM 828 C CA . ASN A 1 103 ? 1.429 31.607 37.115 1.00 34.70 103 ASN A CA 1
ATOM 829 C C . ASN A 1 103 ? 0.948 30.199 37.447 1.00 33.54 103 ASN A C 1
ATOM 830 O O . ASN A 1 103 ? 0.446 29.956 38.545 1.00 40.11 103 ASN A O 1
ATOM 835 N N . GLY A 1 104 ? 1.084 29.283 36.499 1.00 31.90 104 GLY A N 1
ATOM 836 C CA . GLY A 1 104 ? 0.713 27.902 36.744 1.00 29.41 104 GLY A CA 1
ATOM 837 C C . GLY A 1 104 ? -0.567 27.483 36.050 1.00 32.26 104 GLY A C 1
ATOM 838 O O . GLY A 1 104 ? -0.786 26.292 35.838 1.00 30.67 104 GLY A O 1
ATOM 839 N N . LYS A 1 105 ? -1.421 28.444 35.703 1.00 32.03 105 LYS A N 1
ATOM 840 C CA . LYS A 1 105 ? -2.648 28.117 34.978 1.00 30.86 105 LYS A CA 1
ATOM 841 C C . LYS A 1 105 ? -2.320 28.092 33.487 1.00 29.92 105 LYS A C 1
ATOM 842 O O . LYS A 1 105 ? -2.597 29.035 32.749 1.00 33.45 105 LYS A O 1
ATOM 848 N N . ILE A 1 106 ? -1.712 27.000 33.055 1.00 28.06 106 ILE A N 1
ATOM 849 C CA . ILE A 1 106 ? -1.051 26.956 31.751 1.00 30.02 106 ILE A CA 1
ATOM 850 C C . ILE A 1 106 ? -1.988 27.251 30.579 1.00 33.48 106 ILE A C 1
ATOM 851 O O . ILE A 1 106 ? -3.111 26.721 30.505 1.00 33.32 106 ILE A O 1
ATOM 856 N N . ARG A 1 107 ? -1.529 28.135 29.691 1.00 30.60 107 ARG A N 1
ATOM 857 C CA . ARG A 1 107 ? -2.248 28.474 28.466 1.00 30.87 107 ARG A CA 1
ATOM 858 C C . ARG A 1 107 ? -1.569 27.818 27.279 1.00 33.62 107 ARG A C 1
ATOM 859 O O . ARG A 1 107 ? -0.400 28.102 27.006 1.00 32.77 107 ARG A O 1
ATOM 867 N N . PRO A 1 108 ? -2.287 26.931 26.568 1.00 32.76 108 PRO A N 1
ATOM 868 C CA . PRO A 1 108 ? -1.737 26.359 25.335 1.00 33.73 108 PRO A CA 1
ATOM 869 C C . PRO A 1 108 ? -1.443 27.482 24.358 1.00 33.85 108 PRO A C 1
ATOM 870 O O . PRO A 1 108 ? -2.333 28.269 24.037 1.00 32.11 108 PRO A O 1
ATOM 874 N N . THR A 1 109 ? -0.193 27.565 23.914 1.00 32.77 109 THR A N 1
ATOM 875 C CA . THR A 1 10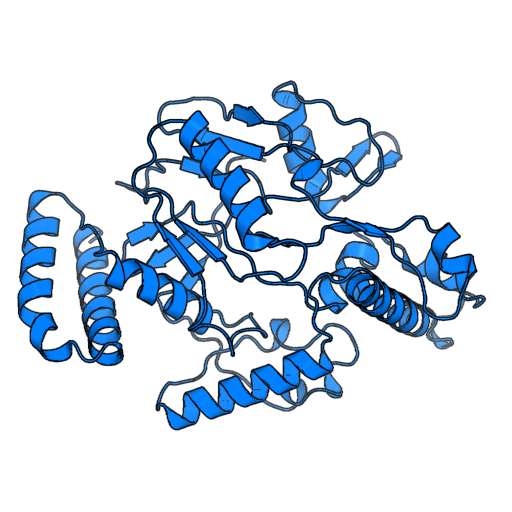9 ? 0.299 28.728 23.191 1.00 34.93 109 THR A CA 1
ATOM 876 C C . THR A 1 109 ? 1.294 28.291 22.124 1.00 32.00 109 THR A C 1
ATOM 877 O O . THR A 1 109 ? 2.053 27.338 22.326 1.00 30.81 109 THR A O 1
ATOM 881 N N . ILE A 1 110 ? 1.299 28.982 20.989 1.00 32.08 110 ILE A N 1
ATOM 882 C CA . ILE A 1 110 ? 2.361 28.788 19.999 1.00 33.15 110 ILE A CA 1
ATOM 883 C C . ILE A 1 110 ? 2.886 30.155 19.559 1.00 32.84 110 ILE A C 1
ATOM 884 O O . ILE A 1 110 ? 2.110 31.086 19.352 1.00 33.52 110 ILE A O 1
ATOM 889 N N . THR A 1 111 ? 4.205 30.293 19.459 1.00 30.82 111 THR A N 1
ATOM 890 C CA . THR A 1 111 ? 4.800 31.511 18.917 1.00 33.27 111 THR A CA 1
ATOM 891 C C . THR A 1 111 ? 5.338 31.170 17.541 1.00 35.67 111 THR A C 1
ATOM 892 O O . THR A 1 111 ? 6.126 30.235 17.393 1.00 35.92 111 THR A O 1
ATOM 896 N N . ILE A 1 112 ? 4.914 31.919 16.528 1.00 36.46 112 ILE A N 1
ATOM 897 C CA . ILE A 1 112 ? 5.304 31.595 15.164 1.00 34.45 112 ILE A CA 1
ATOM 898 C C . ILE A 1 112 ? 6.313 32.597 14.615 1.00 39.17 112 ILE A C 1
ATOM 899 O O . ILE A 1 112 ? 6.033 33.797 14.537 1.00 39.52 112 ILE A O 1
ATOM 904 N N . PHE A 1 113 ? 7.494 32.096 14.259 1.00 36.86 113 PHE A N 1
ATOM 905 C CA . PHE A 1 113 ? 8.573 32.939 13.737 1.00 38.09 113 PHE A CA 1
ATOM 906 C C . PHE A 1 113 ? 8.542 32.950 12.198 1.00 38.81 113 PHE A C 1
ATOM 907 O O . PHE A 1 113 ? 7.771 32.197 11.598 1.00 39.19 113 PHE A O 1
ATOM 915 N N . PRO A 1 114 ? 9.349 33.821 11.546 1.00 38.12 114 PRO A N 1
ATOM 916 C CA . PRO A 1 114 ? 9.332 33.831 10.076 1.00 39.71 114 PRO A CA 1
ATOM 917 C C . PRO A 1 114 ? 9.588 32.445 9.486 1.00 44.63 114 PRO A C 1
ATOM 918 O O . PRO A 1 114 ? 10.376 31.680 10.044 1.00 43.17 114 PRO A O 1
ATOM 922 N N . PRO A 1 115 ? 8.908 32.114 8.379 1.00 41.89 115 PRO A N 1
ATOM 923 C CA . PRO A 1 115 ? 9.020 30.769 7.806 1.00 40.17 115 PRO A CA 1
ATOM 924 C C . PRO A 1 115 ? 10.253 30.638 6.924 1.00 42.66 115 PRO A C 1
ATOM 925 O O . PRO A 1 115 ? 10.887 31.653 6.606 1.00 44.26 115 PRO A O 1
ATOM 929 N N . GLU A 1 116 ? 10.585 29.402 6.552 1.00 41.50 116 GLU A N 1
ATOM 930 C CA . GLU A 1 116 ? 11.652 29.132 5.595 1.00 45.04 116 GLU A CA 1
ATOM 931 C C . GLU A 1 116 ? 11.337 29.845 4.294 1.00 49.83 116 GLU A C 1
ATOM 932 O O . GLU A 1 116 ? 10.177 29.911 3.884 1.00 50.20 116 GLU A O 1
ATOM 938 N N . GLU A 1 117 ? 12.370 30.363 3.640 1.00 50.90 117 GLU A N 1
ATOM 939 C CA . GLU A 1 117 ? 12.189 31.124 2.410 1.00 61.94 117 GLU A CA 1
ATOM 940 C C . GLU A 1 117 ? 12.363 30.249 1.172 1.00 72.24 117 GLU A C 1
ATOM 941 O O . GLU A 1 117 ? 11.404 30.007 0.434 1.00 78.72 117 GLU A O 1
ATOM 947 N N . LYS A 1 118 ? 13.588 29.781 0.944 1.00 71.24 118 LYS A N 1
ATOM 948 C CA . LYS A 1 118 ? 13.851 28.810 -0.117 1.00 74.62 118 LYS A CA 1
ATOM 949 C C . LYS A 1 118 ? 14.307 27.487 0.487 1.00 69.82 118 LYS A C 1
ATOM 950 O O . LYS A 1 118 ? 15.236 26.851 -0.008 1.00 71.91 118 LYS A O 1
ATOM 956 N N . GLY A 1 119 ? 13.643 27.075 1.562 1.00 64.17 119 GLY A N 1
ATOM 957 C CA . GLY A 1 119 ? 14.134 25.978 2.373 1.00 59.65 119 GLY A CA 1
ATOM 958 C C . GLY A 1 119 ? 15.204 26.513 3.306 1.00 58.27 119 GLY A C 1
ATOM 959 O O . GLY A 1 119 ? 15.782 25.778 4.108 1.00 59.82 119 GLY A O 1
ATOM 960 N N . GLU A 1 120 ? 15.467 27.812 3.189 1.00 56.11 120 GLU A N 1
ATOM 961 C CA . GLU A 1 120 ? 16.433 28.493 4.035 1.00 56.25 120 GLU A CA 1
ATOM 962 C C . GLU A 1 120 ? 15.737 29.014 5.288 1.00 51.13 120 GLU A C 1
ATOM 963 O O . GLU A 1 120 ? 14.838 29.855 5.209 1.00 50.46 120 GLU A O 1
ATOM 969 N N . LYS A 1 121 ? 16.151 28.504 6.443 1.00 47.08 121 LYS A N 1
ATOM 970 C CA . LYS A 1 121 ? 15.596 28.946 7.716 1.00 41.69 121 LYS A CA 1
ATOM 971 C C . LYS A 1 121 ? 16.000 30.382 8.044 1.00 44.96 121 LYS A C 1
ATOM 972 O O . LYS A 1 121 ? 17.133 30.794 7.797 1.00 49.13 121 LYS A O 1
ATOM 978 N N . GLN A 1 122 ? 15.061 31.140 8.597 1.00 43.14 122 GLN A N 1
ATOM 979 C CA . GLN A 1 122 ? 15.355 32.486 9.074 1.00 47.19 122 GLN A CA 1
ATOM 980 C C . GLN A 1 122 ? 15.858 32.399 10.507 1.00 46.49 122 GLN A C 1
ATOM 981 O O . GLN A 1 122 ? 16.799 33.101 10.903 1.00 45.72 122 GLN A O 1
ATOM 987 N N . VAL A 1 123 ? 15.201 31.536 11.277 1.00 42.21 123 VAL A N 1
ATOM 988 C CA . VAL A 1 123 ? 15.548 31.281 12.665 1.00 38.02 123 VAL A CA 1
ATOM 989 C C . VAL A 1 123 ? 15.594 29.769 12.856 1.00 40.72 123 VAL A C 1
ATOM 990 O O . VAL A 1 123 ? 14.663 29.065 12.473 1.00 43.16 123 VAL A O 1
ATOM 994 N N . GLU A 1 124 ? 16.682 29.273 13.438 1.00 39.26 124 GLU A N 1
ATOM 995 C CA . GLU A 1 124 ? 16.883 27.835 13.614 1.00 41.18 124 GLU A CA 1
ATOM 996 C C . GLU A 1 124 ? 17.010 27.522 15.104 1.00 40.56 124 GLU A C 1
ATOM 997 O O . GLU A 1 124 ? 18.035 27.814 15.712 1.00 40.69 124 GLU A O 1
ATOM 1003 N N . ILE A 1 125 ? 15.968 26.950 15.701 1.00 38.60 125 ILE A N 1
ATOM 1004 C CA . ILE A 1 125 ? 16.007 26.650 17.133 1.00 33.73 125 ILE A CA 1
ATOM 1005 C C . ILE A 1 125 ? 16.673 25.298 17.387 1.00 42.68 125 ILE A C 1
ATOM 1006 O O . ILE A 1 125 ? 16.347 24.302 16.733 1.00 41.82 125 ILE A O 1
ATOM 1011 N N . TRP A 1 126 ? 17.629 25.276 18.314 1.00 36.45 126 TRP A N 1
ATOM 1012 C CA . TRP A 1 126 ? 18.352 24.044 18.642 1.00 36.65 126 TRP A CA 1
ATOM 1013 C C . TRP A 1 126 ? 17.710 23.245 19.782 1.00 36.43 126 TRP A C 1
ATOM 1014 O O . TRP A 1 126 ? 17.822 22.017 19.820 1.00 36.44 126 TRP A O 1
ATOM 1025 N N . ASN A 1 127 ? 17.041 23.926 20.711 1.00 33.24 127 ASN A N 1
ATOM 1026 C CA . ASN A 1 127 ? 16.412 23.226 21.837 1.00 30.09 127 ASN A CA 1
ATOM 1027 C C . ASN A 1 127 ? 15.344 22.236 21.401 1.00 29.93 127 ASN A C 1
ATOM 1028 O O . ASN A 1 127 ? 14.624 22.482 20.434 1.00 32.97 127 ASN A O 1
ATOM 1033 N N . HIS A 1 128 ? 15.228 21.126 22.123 1.00 29.58 128 HIS A N 1
ATOM 1034 C CA . HIS A 1 128 ? 14.101 20.228 21.888 1.00 29.15 128 HIS A CA 1
ATOM 1035 C C . HIS A 1 128 ? 12.836 20.779 22.545 1.00 30.45 128 HIS A C 1
ATOM 1036 O O . HIS A 1 128 ? 11.764 20.813 21.933 1.00 30.42 128 HIS A O 1
ATOM 1043 N N . GLN A 1 129 ? 12.970 21.208 23.797 1.00 30.71 129 GLN A N 1
ATOM 1044 C CA . GLN A 1 129 ? 11.945 21.995 24.469 1.00 30.35 129 GLN A CA 1
ATOM 1045 C C . GLN A 1 129 ? 12.616 23.255 25.006 1.00 31.47 129 GLN A C 1
ATOM 1046 O O . GLN A 1 129 ? 13.812 23.245 25.307 1.00 30.01 129 GLN A O 1
ATOM 1052 N N . LEU A 1 130 ? 11.867 24.348 25.119 1.00 30.81 130 LEU A N 1
ATOM 1053 C CA . LEU A 1 130 ? 12.468 25.580 25.605 1.00 29.96 130 LEU A CA 1
ATOM 1054 C C . LEU A 1 130 ? 13.010 25.413 27.023 1.00 34.83 130 LEU A C 1
ATOM 1055 O O . LEU A 1 130 ? 14.052 25.982 27.372 1.00 31.98 130 LEU A O 1
ATOM 1060 N N . ILE A 1 131 ? 12.300 24.628 27.826 1.00 30.93 131 ILE A N 1
ATOM 1061 C CA . ILE A 1 131 ? 12.731 24.319 29.178 1.00 29.02 131 ILE A CA 1
ATOM 1062 C C . ILE A 1 131 ? 13.033 22.819 29.228 1.00 28.61 131 ILE A C 1
ATOM 1063 O O . ILE A 1 131 ? 12.157 21.998 28.970 1.00 30.01 131 ILE A O 1
ATOM 1068 N N . ARG A 1 132 ? 14.281 22.470 29.526 1.00 29.28 132 ARG A N 1
ATOM 1069 C CA . ARG A 1 132 ? 14.670 21.066 29.628 1.00 29.25 132 ARG A CA 1
ATOM 1070 C C . ARG A 1 132 ? 15.981 20.943 30.392 1.00 30.64 132 ARG A C 1
ATOM 1071 O O . ARG A 1 132 ? 16.754 21.888 30.457 1.00 31.54 132 ARG A O 1
ATOM 1079 N N . TYR A 1 133 ? 16.217 19.781 30.989 1.00 29.83 133 TYR A N 1
ATOM 1080 C CA . TYR A 1 133 ? 17.406 19.598 31.806 1.00 29.01 133 TYR A CA 1
ATOM 1081 C C . TYR A 1 133 ? 18.571 19.048 31.003 1.00 32.20 133 TYR A C 1
ATOM 1082 O O . TYR A 1 133 ? 18.388 18.244 30.081 1.00 30.84 133 TYR A O 1
ATOM 1091 N N . ALA A 1 134 ? 19.766 19.498 31.365 1.00 28.61 134 ALA A N 1
ATOM 1092 C CA . ALA A 1 134 ? 20.993 19.030 30.746 1.00 30.45 134 ALA A CA 1
ATOM 1093 C C . ALA A 1 134 ? 21.291 17.589 31.130 1.00 32.45 134 ALA A C 1
ATOM 1094 O O . ALA A 1 134 ? 20.774 17.087 32.121 1.00 33.99 134 ALA A O 1
ATOM 1096 N N . GLY A 1 135 ? 22.161 16.950 30.357 1.00 33.57 135 GLY A N 1
ATOM 1097 C CA . GLY A 1 135 ? 22.596 15.594 30.655 1.00 34.75 135 GLY A CA 1
ATOM 1098 C C . GLY A 1 135 ? 24.070 15.442 30.379 1.00 35.05 135 GLY A C 1
ATOM 1099 O O . GLY A 1 135 ? 24.603 16.049 29.447 1.00 36.77 135 GLY A O 1
ATOM 1100 N N . TYR A 1 136 ? 24.739 14.620 31.186 1.00 35.85 136 TYR A N 1
ATOM 1101 C CA . TYR A 1 136 ? 26.171 14.425 31.062 1.00 36.40 136 TYR A CA 1
ATOM 1102 C C . TYR A 1 136 ? 26.517 12.949 31.235 1.00 41.81 136 TYR A C 1
ATOM 1103 O O . TYR A 1 136 ? 25.903 12.250 32.041 1.00 40.80 136 TYR A O 1
ATOM 1112 N N . GLU A 1 137 ? 27.510 12.495 30.482 1.00 48.65 137 GLU A N 1
ATOM 1113 C CA . GLU A 1 137 ? 27.979 11.118 30.547 1.00 53.85 137 GLU A CA 1
ATOM 1114 C C . GLU A 1 137 ? 29.477 11.141 30.316 1.00 63.12 137 GLU A C 1
ATOM 1115 O O . GLU A 1 137 ? 29.933 11.634 29.285 1.00 69.02 137 GLU A O 1
ATOM 1121 N N . SER A 1 138 ? 30.240 10.631 31.280 1.00 67.99 138 SER A N 1
ATOM 1122 C CA . SER A 1 138 ? 31.696 10.530 31.149 1.00 69.54 138 SER A CA 1
ATOM 1123 C C . SER A 1 138 ? 32.311 9.703 32.265 1.00 77.25 138 SER A C 1
ATOM 1124 O O . SER A 1 138 ? 32.008 9.919 33.438 1.00 78.18 138 SER A O 1
ATOM 1127 N N . ASP A 1 139 ? 33.183 8.769 31.891 1.00 81.49 139 ASP A N 1
ATOM 1128 C CA . ASP A 1 139 ? 33.909 7.944 32.853 1.00 84.10 139 ASP A CA 1
ATOM 1129 C C . ASP A 1 139 ? 32.992 7.308 33.893 1.00 81.90 139 ASP A C 1
ATOM 1130 O O . ASP A 1 139 ? 33.108 7.585 35.087 1.00 83.48 139 ASP A O 1
ATOM 1135 N N . GLY A 1 140 ? 32.058 6.481 33.430 1.00 79.24 140 GLY A N 1
ATOM 1136 C CA . GLY A 1 140 ? 31.106 5.833 34.314 1.00 75.44 140 GLY A CA 1
ATOM 1137 C C . GLY A 1 140 ? 30.066 6.774 34.900 1.00 73.87 140 GLY A C 1
ATOM 1138 O O . GLY A 1 140 ? 29.004 6.332 35.340 1.00 71.15 140 GLY A O 1
ATOM 1139 N N . GLU A 1 141 ? 30.364 8.071 34.893 1.00 72.83 141 GLU A N 1
ATOM 1140 C CA . GLU A 1 141 ? 29.534 9.067 35.565 1.00 71.20 141 GLU A CA 1
ATOM 1141 C C . GLU A 1 141 ? 28.384 9.569 34.692 1.00 64.80 141 GLU A C 1
ATOM 1142 O O . GLU A 1 141 ? 28.600 10.115 33.609 1.00 66.52 141 GLU A O 1
ATOM 1148 N N . ARG A 1 142 ? 27.162 9.371 35.180 1.00 58.12 142 ARG A N 1
ATOM 1149 C CA . ARG A 1 142 ? 25.959 9.821 34.493 1.00 52.87 142 ARG A CA 1
ATOM 1150 C C . ARG A 1 142 ? 25.215 10.854 35.338 1.00 47.62 142 ARG A C 1
ATOM 1151 O O . ARG A 1 142 ? 24.851 10.590 36.485 1.00 45.60 142 ARG A O 1
ATOM 1159 N N . ILE A 1 143 ? 24.987 12.035 34.773 1.00 38.72 143 ILE A N 1
ATOM 1160 C CA . ILE A 1 143 ? 24.329 13.104 35.517 1.00 37.07 143 ILE A CA 1
ATOM 1161 C C . ILE A 1 143 ? 23.212 13.699 34.681 1.00 34.44 143 ILE A C 1
ATOM 1162 O O . ILE A 1 143 ? 23.380 13.905 33.476 1.00 37.03 143 ILE A O 1
ATOM 1167 N N . GLY A 1 144 ? 22.063 13.953 35.306 1.00 30.06 144 GLY A N 1
ATOM 1168 C CA . GLY A 1 144 ? 20.974 14.630 34.629 1.00 31.69 144 GLY A CA 1
ATOM 1169 C C . GLY A 1 144 ? 20.216 13.769 33.641 1.00 39.06 144 GLY A C 1
ATOM 1170 O O . GLY A 1 144 ? 20.092 12.558 33.827 1.00 39.24 144 GLY A O 1
ATOM 1171 N N . ASP A 1 145 ? 19.706 14.403 32.588 1.00 33.41 145 ASP A N 1
ATOM 1172 C CA . ASP A 1 145 ? 18.822 13.745 31.630 1.00 33.34 145 ASP A CA 1
ATOM 1173 C C . ASP A 1 145 ? 19.611 13.200 30.448 1.00 32.40 145 ASP A C 1
ATOM 1174 O O . ASP A 1 145 ? 20.088 13.963 29.615 1.00 35.68 145 ASP A O 1
ATOM 1179 N N . PRO A 1 146 ? 19.737 11.867 30.354 1.00 32.97 146 PRO A N 1
ATOM 1180 C CA . PRO A 1 146 ? 20.546 11.313 29.268 1.00 37.35 146 PRO A CA 1
ATOM 1181 C C . PRO A 1 146 ? 20.064 11.738 27.877 1.00 31.17 146 PRO A C 1
ATOM 1182 O O . PRO A 1 146 ? 20.899 11.779 26.961 1.00 36.14 146 PRO A O 1
ATOM 1186 N N . ALA A 1 147 ? 18.779 12.051 27.734 1.00 34.03 147 ALA A N 1
ATOM 1187 C CA . ALA A 1 147 ? 18.219 12.441 26.444 1.00 31.22 147 ALA A CA 1
ATOM 1188 C C . ALA A 1 147 ? 18.788 13.775 25.973 1.00 37.83 147 ALA A C 1
ATOM 1189 O O . ALA A 1 147 ? 18.731 14.089 24.786 1.00 37.20 147 ALA A O 1
ATOM 1191 N N . SER A 1 148 ? 19.346 14.550 26.900 1.00 34.43 148 SER A N 1
ATOM 1192 C CA . SER A 1 148 ? 19.894 15.862 26.542 1.00 31.78 148 SER A CA 1
ATOM 1193 C C . SER A 1 148 ? 21.402 15.858 26.342 1.00 35.95 148 SER A C 1
ATOM 1194 O O . SER A 1 148 ? 22.018 16.915 26.161 1.00 35.55 148 SER A O 1
ATOM 1197 N N . CYS A 1 149 ? 22.019 14.684 26.379 1.00 35.45 149 CYS A N 1
ATOM 1198 C CA . CYS A 1 149 ? 23.475 14.626 26.322 1.00 34.34 149 CYS A CA 1
ATOM 1199 C C . CYS A 1 149 ? 24.092 15.295 25.096 1.00 36.77 149 CYS A C 1
ATOM 1200 O O . CYS A 1 149 ? 25.098 15.996 25.207 1.00 41.38 149 CYS A O 1
ATOM 1203 N N . SER A 1 150 ? 23.494 15.091 23.924 1.00 36.95 150 SER A N 1
ATOM 1204 C CA . SER A 1 150 ? 24.120 15.613 22.708 1.00 40.65 150 SER A CA 1
ATOM 1205 C C . SER A 1 150 ? 23.960 17.130 22.606 1.00 36.83 150 SER A C 1
ATOM 1206 O O . SER A 1 150 ? 24.896 17.827 22.227 1.00 41.23 150 SER A O 1
ATOM 1209 N N . LEU A 1 151 ? 22.779 17.632 22.949 1.00 35.92 151 LEU A N 1
ATOM 1210 C CA . LEU A 1 151 ? 22.570 19.085 22.952 1.00 34.72 151 LEU A CA 1
ATOM 1211 C C . LEU A 1 151 ? 23.427 19.759 24.029 1.00 34.46 151 LEU A C 1
ATOM 1212 O O . LEU A 1 151 ? 23.999 20.833 23.806 1.00 34.62 151 LEU A O 1
ATOM 1217 N N . THR A 1 152 ? 23.530 19.123 25.197 1.00 36.42 152 THR A N 1
ATOM 1218 C CA . THR A 1 152 ? 24.359 19.657 26.285 1.00 37.81 152 THR A CA 1
ATOM 1219 C C . THR A 1 152 ? 25.817 19.804 25.855 1.00 37.80 152 THR A C 1
ATOM 1220 O O . THR A 1 152 ? 26.460 20.838 26.102 1.00 37.58 152 THR A O 1
ATOM 1224 N N . ALA A 1 153 ? 26.335 18.769 25.196 1.00 36.92 153 ALA A N 1
ATOM 1225 C CA . ALA A 1 153 ? 27.709 18.774 24.715 1.00 39.29 153 ALA A CA 1
ATOM 1226 C C . ALA A 1 153 ? 27.897 19.874 23.679 1.00 36.26 153 ALA A C 1
ATOM 1227 O O . ALA A 1 153 ? 28.934 20.527 23.640 1.00 40.48 153 ALA A O 1
ATOM 1229 N N . ALA A 1 154 ? 26.873 20.087 22.853 1.00 38.79 154 ALA A N 1
ATOM 1230 C CA . ALA A 1 154 ? 26.933 21.142 21.844 1.00 39.43 154 ALA A CA 1
ATOM 1231 C C . ALA A 1 154 ? 26.958 22.519 22.501 1.00 42.93 154 ALA A C 1
ATOM 1232 O O . ALA A 1 154 ? 27.691 23.398 22.065 1.00 41.82 154 ALA A O 1
ATOM 1234 N N . CYS A 1 155 ? 26.141 22.711 23.534 1.00 41.10 155 CYS A N 1
ATOM 1235 C CA . CYS A 1 155 ? 26.137 23.985 24.263 1.00 35.34 155 CYS A CA 1
ATOM 1236 C C . CYS A 1 155 ? 27.489 24.232 24.899 1.00 38.84 155 CYS A C 1
ATOM 1237 O O . CYS A 1 155 ? 28.006 25.349 24.875 1.00 43.32 155 CYS A O 1
ATOM 1240 N N . GLU A 1 156 ? 28.077 23.186 25.470 1.00 40.57 156 GLU A N 1
ATOM 1241 C CA . GLU A 1 156 ? 29.352 23.369 26.153 1.00 40.63 156 GLU A CA 1
ATOM 1242 C C . GLU A 1 156 ? 30.498 23.640 25.189 1.00 45.96 156 GLU A C 1
ATOM 1243 O O . GLU A 1 156 ? 31.515 24.200 25.582 1.00 46.67 156 GLU A O 1
ATOM 1249 N N . GLU A 1 157 ? 30.319 23.268 23.924 1.00 51.11 157 GLU A N 1
ATOM 1250 C CA . GLU A 1 157 ? 31.280 23.637 22.884 1.00 53.43 157 GLU A CA 1
ATOM 1251 C C . GLU A 1 157 ? 31.249 25.139 22.648 1.00 54.08 157 GLU A C 1
ATOM 1252 O O . GLU A 1 157 ? 32.244 25.731 22.236 1.00 55.47 157 GLU A O 1
ATOM 1258 N N . LEU A 1 158 ? 30.100 25.748 22.925 1.00 50.49 158 LEU A N 1
ATOM 1259 C CA . LEU A 1 158 ? 29.867 27.159 22.629 1.00 47.27 158 LEU A CA 1
ATOM 1260 C C . LEU A 1 158 ? 30.102 28.064 23.837 1.00 48.91 158 LEU A C 1
ATOM 1261 O O . LEU A 1 158 ? 29.769 29.252 23.806 1.00 51.34 158 LEU A O 1
ATOM 1266 N N . GLY A 1 159 ? 30.677 27.500 24.898 1.00 49.84 159 GLY A N 1
ATOM 1267 C CA . GLY A 1 159 ? 31.104 28.292 26.039 1.00 47.04 159 GLY A CA 1
ATOM 1268 C C . GLY A 1 159 ? 30.167 28.257 27.232 1.00 43.39 159 GLY A C 1
ATOM 1269 O O . GLY A 1 159 ? 30.456 28.850 28.271 1.00 50.89 159 GLY A O 1
ATOM 1270 N N . TRP A 1 160 ? 29.039 27.577 27.090 1.00 44.86 160 TRP A N 1
ATOM 1271 C CA . TRP A 1 160 ? 28.156 27.376 28.230 1.00 44.42 160 TRP A CA 1
ATOM 1272 C C . TRP A 1 160 ? 28.773 26.303 29.122 1.00 48.92 160 TRP A C 1
ATOM 1273 O O . TRP A 1 160 ? 29.523 25.447 28.644 1.00 49.58 160 TRP A O 1
ATOM 1284 N N . ARG A 1 161 ? 28.488 26.377 30.418 1.00 45.74 161 ARG A N 1
ATOM 1285 C CA . ARG A 1 161 ? 28.979 25.387 31.372 1.00 43.50 161 ARG A CA 1
ATOM 1286 C C . ARG A 1 161 ? 27.892 25.096 32.392 1.00 43.74 161 ARG A C 1
ATOM 1287 O O . ARG A 1 161 ? 27.390 26.005 33.059 1.00 40.25 161 ARG A O 1
ATOM 1295 N N . GLY A 1 162 ? 27.513 23.827 32.497 1.00 38.99 162 GLY A N 1
ATOM 1296 C CA . GLY A 1 162 ? 26.509 23.421 33.458 1.00 40.58 162 GLY A CA 1
ATOM 1297 C C . GLY A 1 162 ? 27.109 23.164 34.828 1.00 38.89 162 GLY A C 1
ATOM 1298 O O . GLY A 1 162 ? 28.281 22.783 34.948 1.00 38.08 162 GLY A O 1
ATOM 1299 N N . GLU A 1 163 ? 26.288 23.347 35.861 1.00 36.42 163 GLU A N 1
ATOM 1300 C CA . GLU A 1 163 ? 26.716 23.117 37.237 1.00 39.68 163 GLU A CA 1
ATOM 1301 C C . GLU A 1 163 ? 26.806 21.627 37.535 1.00 35.68 163 GLU A C 1
ATOM 1302 O O . GLU A 1 163 ? 27.337 21.232 38.568 1.00 40.90 163 GLU A O 1
ATOM 1308 N N . ARG A 1 164 ? 26.266 20.831 36.626 1.00 34.23 164 ARG A N 1
ATOM 1309 C CA . ARG A 1 164 ? 26.235 19.371 36.768 1.00 34.51 164 ARG A CA 1
ATOM 1310 C C . ARG A 1 164 ? 25.450 18.875 37.984 1.00 37.92 164 ARG A C 1
ATOM 1311 O O . ARG A 1 164 ? 25.845 17.917 38.659 1.00 38.45 164 ARG A O 1
ATOM 1319 N N . THR A 1 165 ? 24.327 19.534 38.256 1.00 34.78 165 THR A N 1
ATOM 1320 C CA . THR A 1 165 ? 23.285 18.931 39.075 1.00 36.34 165 THR A CA 1
ATOM 1321 C C . THR A 1 165 ? 22.496 17.987 38.161 1.00 35.19 165 THR A C 1
ATOM 1322 O O . THR A 1 165 ? 22.762 17.923 36.956 1.00 35.25 165 THR A O 1
ATOM 1326 N N . ASP A 1 166 ? 21.517 17.267 38.705 1.00 34.77 166 ASP A N 1
ATOM 1327 C CA . ASP A 1 166 ? 20.692 16.406 37.871 1.00 36.01 166 ASP A CA 1
ATOM 1328 C C . ASP A 1 166 ? 19.625 17.200 37.135 1.00 34.86 166 ASP A C 1
ATOM 1329 O O . ASP A 1 166 ? 18.885 16.641 36.330 1.00 32.36 166 ASP A O 1
ATOM 1334 N N . PHE A 1 167 ? 19.551 18.501 37.414 1.00 33.52 167 PHE A N 1
ATOM 1335 C CA . PHE A 1 167 ? 18.474 19.332 36.887 1.00 31.68 167 PHE A CA 1
ATOM 1336 C C . PHE A 1 167 ? 18.969 20.701 36.435 1.00 29.83 167 PHE A C 1
ATOM 1337 O O . PHE A 1 167 ? 18.353 21.729 36.764 1.00 33.95 167 PHE A O 1
ATOM 1345 N N . ASP A 1 168 ? 20.076 20.734 35.699 1.00 30.10 168 ASP A N 1
ATOM 1346 C CA . ASP A 1 168 ? 20.554 22.016 35.156 1.00 29.97 168 ASP A CA 1
ATOM 1347 C C . ASP A 1 168 ? 19.628 22.454 34.041 1.00 32.49 168 ASP A C 1
ATOM 1348 O O . ASP A 1 168 ? 19.346 21.670 33.140 1.00 32.24 168 ASP A O 1
ATOM 1353 N N . LEU A 1 169 ? 19.194 23.714 34.057 1.00 32.29 169 LEU A N 1
ATOM 1354 C CA . LEU A 1 169 ? 18.380 24.212 32.948 1.00 32.88 169 LEU A CA 1
ATOM 1355 C C . LEU A 1 169 ? 19.281 24.542 31.763 1.00 33.45 169 LEU A C 1
ATOM 1356 O O . LEU A 1 169 ? 20.209 25.339 31.884 1.00 33.43 169 LEU A O 1
ATOM 1361 N N . LEU A 1 170 ? 19.008 23.929 30.613 1.00 31.86 170 LEU A N 1
ATOM 1362 C CA . LEU A 1 170 ? 19.762 24.256 29.410 1.00 30.38 170 LEU A CA 1
ATOM 1363 C C . LEU A 1 170 ? 19.450 25.693 28.997 1.00 33.04 170 LEU A C 1
ATOM 1364 O O . LEU A 1 170 ? 18.345 26.198 29.234 1.00 33.27 170 LEU A O 1
ATOM 1369 N N . PRO A 1 171 ? 20.417 26.351 28.375 1.00 33.88 171 PRO A N 1
ATOM 1370 C CA . PRO A 1 171 ? 20.136 27.705 27.896 1.00 33.83 171 PRO A CA 1
ATOM 1371 C C . PRO A 1 171 ? 19.268 27.628 26.648 1.00 35.85 171 PRO A C 1
ATOM 1372 O O . PRO A 1 171 ? 19.202 26.573 26.020 1.00 36.57 171 PRO A O 1
ATOM 1376 N N . LEU A 1 172 ? 18.595 28.722 26.299 1.00 33.25 172 LEU A N 1
ATOM 1377 C CA . LEU A 1 172 ? 18.009 28.823 24.973 1.00 35.33 172 LEU A CA 1
ATOM 1378 C C . LEU A 1 172 ? 19.167 28.850 23.992 1.00 35.98 172 LEU A C 1
ATOM 1379 O O . LEU A 1 172 ? 20.174 29.507 24.236 1.00 37.55 172 LEU A O 1
ATOM 1384 N N . ILE A 1 173 ? 19.040 28.125 22.890 1.00 34.79 173 ILE A N 1
ATOM 1385 C CA . ILE A 1 173 ? 20.088 28.130 21.880 1.00 34.14 173 ILE A CA 1
ATOM 1386 C C . ILE A 1 173 ? 19.467 28.076 20.484 1.00 40.26 173 ILE A C 1
ATOM 1387 O O . ILE A 1 173 ? 18.685 27.174 20.170 1.00 36.62 173 ILE A O 1
ATOM 1392 N N . PHE A 1 174 ? 19.806 29.067 19.664 1.00 41.56 174 PHE A N 1
ATOM 1393 C CA . PHE A 1 174 ? 19.252 29.176 18.320 1.00 40.32 174 PHE A CA 1
ATOM 1394 C C . PHE A 1 174 ? 20.202 29.920 17.396 1.00 39.51 174 PHE A C 1
ATOM 1395 O O . PHE A 1 174 ? 21.071 30.671 17.852 1.00 41.08 174 PHE A O 1
ATOM 1403 N N . ARG A 1 175 ? 20.035 29.715 16.093 1.00 40.15 175 ARG A N 1
ATOM 1404 C CA . ARG A 1 175 ? 20.886 30.368 15.105 1.00 44.60 175 ARG A CA 1
ATOM 1405 C C . ARG A 1 175 ? 20.053 31.224 14.163 1.00 44.14 175 ARG A C 1
ATOM 1406 O O . ARG A 1 175 ? 18.940 30.851 13.798 1.00 43.58 175 ARG A O 1
ATOM 1414 N N . MET A 1 176 ? 20.599 32.374 13.781 1.00 43.49 176 MET A N 1
ATOM 1415 C CA . MET A 1 176 ? 19.957 33.253 12.814 1.00 44.97 176 MET A CA 1
ATOM 1416 C C . MET A 1 176 ? 20.536 33.009 11.431 1.00 50.03 176 MET A C 1
ATOM 1417 O O . MET A 1 176 ? 21.716 32.666 11.298 1.00 47.44 176 MET A O 1
ATOM 1422 N N . LYS A 1 177 ? 19.708 33.199 10.406 1.00 46.92 177 LYS A N 1
ATOM 1423 C CA . LYS A 1 177 ? 20.183 33.183 9.029 1.00 48.95 177 LYS A CA 1
ATOM 1424 C C . LYS A 1 177 ? 21.364 34.136 8.893 1.00 52.98 177 LYS A C 1
ATOM 1425 O O . LYS A 1 177 ? 21.278 35.295 9.297 1.00 52.19 177 LYS A O 1
ATOM 1431 N N . GLY A 1 178 ? 22.473 33.645 8.350 1.00 52.41 178 GLY A N 1
ATOM 1432 C CA . GLY A 1 178 ? 23.645 34.482 8.150 1.00 58.02 178 GLY A CA 1
ATOM 1433 C C . GLY A 1 178 ? 24.760 34.229 9.150 1.00 60.79 178 GLY A C 1
ATOM 1434 O O . GLY A 1 178 ? 25.928 34.495 8.861 1.00 62.68 178 GLY A O 1
ATOM 1435 N N . ASP A 1 179 ? 24.403 33.723 10.328 1.00 53.53 179 ASP A N 1
ATOM 1436 C CA . ASP A 1 179 ? 25.390 33.407 11.358 1.00 58.38 179 ASP A CA 1
ATOM 1437 C C . ASP A 1 179 ? 25.909 31.971 11.227 1.00 59.16 179 ASP A C 1
ATOM 1438 O O . ASP A 1 179 ? 25.142 31.050 10.940 1.00 62.52 179 ASP A O 1
ATOM 1443 N N . GLU A 1 180 ? 27.212 31.788 11.434 1.00 56.73 180 GLU A N 1
ATOM 1444 C CA . GLU A 1 180 ? 27.815 30.455 11.412 1.00 60.31 180 GLU A CA 1
ATOM 1445 C C . GLU A 1 180 ? 27.513 29.668 12.680 1.00 58.05 180 GLU A C 1
ATOM 1446 O O . GLU A 1 180 ? 27.377 28.444 12.644 1.00 63.03 180 GLU A O 1
ATOM 1452 N N . GLN A 1 181 ? 27.422 30.373 13.804 1.00 55.82 181 GLN A N 1
ATOM 1453 C CA . GLN A 1 181 ? 27.186 29.736 15.096 1.00 53.43 181 GLN A CA 1
ATOM 1454 C C . GLN A 1 181 ? 25.871 30.191 15.704 1.00 53.29 181 GLN A C 1
ATOM 1455 O O . GLN A 1 181 ? 25.444 31.326 15.482 1.00 52.66 181 GLN A O 1
ATOM 1461 N N . PRO A 1 182 ? 25.225 29.310 16.484 1.00 47.00 182 PRO A N 1
ATOM 1462 C CA . PRO A 1 182 ? 24.055 29.752 17.247 1.00 42.58 182 PRO A CA 1
ATOM 1463 C C . PRO A 1 182 ? 24.506 30.641 18.403 1.00 42.80 182 PRO A C 1
ATOM 1464 O O . PRO A 1 182 ? 25.701 30.685 18.708 1.00 43.76 182 PRO A O 1
ATOM 1468 N N . VAL A 1 183 ? 23.568 31.352 19.018 1.00 43.22 183 VAL A N 1
ATOM 1469 C CA . VAL A 1 183 ? 23.844 32.076 20.251 1.00 40.58 183 VAL A CA 1
ATOM 1470 C C . VAL A 1 183 ? 23.121 31.342 21.378 1.00 40.76 183 VAL A C 1
ATOM 1471 O O . VAL A 1 183 ? 22.154 30.601 21.139 1.00 39.02 183 VAL A O 1
ATOM 1475 N N . TRP A 1 184 ? 23.586 31.521 22.607 1.00 40.54 184 TRP A N 1
ATOM 1476 C CA . TRP A 1 184 ? 22.862 30.957 23.736 1.00 40.77 184 TRP A CA 1
ATOM 1477 C C . TRP A 1 184 ? 22.599 31.987 24.830 1.00 41.03 184 TRP A C 1
ATOM 1478 O O . TRP A 1 184 ? 23.365 32.934 25.006 1.00 41.26 184 TRP A O 1
ATOM 1489 N N . TYR A 1 185 ? 21.490 31.792 25.540 1.00 35.88 185 TYR A N 1
ATOM 1490 C CA . TYR A 1 185 ? 21.090 32.669 26.630 1.00 42.13 185 TYR A CA 1
ATOM 1491 C C . TYR A 1 185 ? 20.573 31.839 27.796 1.00 41.18 185 TYR A C 1
ATOM 1492 O O . TYR A 1 185 ? 19.677 31.011 27.629 1.00 42.07 185 TYR A O 1
ATOM 1501 N N . GLU A 1 186 ? 21.138 32.067 28.976 1.00 38.80 186 GLU A N 1
ATOM 1502 C CA . GLU A 1 186 ? 20.678 31.385 30.183 1.00 36.96 186 GLU A CA 1
ATOM 1503 C C . GLU A 1 186 ? 19.216 31.763 30.464 1.00 39.20 186 GLU A C 1
ATOM 1504 O O . GLU A 1 186 ? 18.821 32.914 30.266 1.00 39.93 186 GLU A O 1
ATOM 1510 N N . LEU A 1 187 ? 18.403 30.797 30.900 1.00 39.49 187 LEU A N 1
ATOM 1511 C CA . LEU A 1 187 ? 17.020 31.098 31.281 1.00 40.08 187 LEU A CA 1
ATOM 1512 C C . LEU A 1 187 ? 16.956 31.843 32.620 1.00 38.87 187 LEU A C 1
ATOM 1513 O O . LEU A 1 187 ? 17.584 31.425 33.594 1.00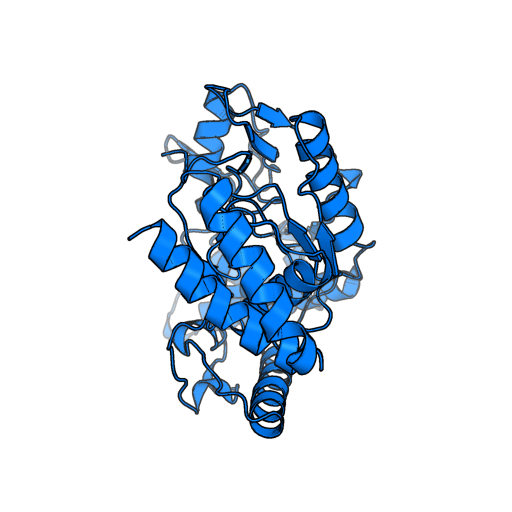 48.94 187 LEU A O 1
ATOM 1518 N N . PRO A 1 188 ? 16.191 32.944 32.679 1.00 43.38 188 PRO A N 1
ATOM 1519 C CA . PRO A 1 188 ? 15.967 33.569 33.989 1.00 46.72 188 PRO A CA 1
ATOM 1520 C C . PRO A 1 188 ? 15.142 32.622 34.859 1.00 48.66 188 PRO A C 1
ATOM 1521 O O . PRO A 1 188 ? 14.062 32.199 34.434 1.00 44.33 188 PRO A O 1
ATOM 1525 N N . ARG A 1 189 ? 15.639 32.288 36.047 1.00 48.91 189 ARG A N 1
ATOM 1526 C CA . ARG A 1 189 ? 14.966 31.309 36.897 1.00 46.88 189 ARG A CA 1
ATOM 1527 C C . ARG A 1 189 ? 13.564 31.769 37.279 1.00 40.78 189 ARG A C 1
ATOM 1528 O O . ARG A 1 189 ? 12.677 30.948 37.489 1.00 42.40 189 ARG A O 1
ATOM 1536 N N . SER A 1 190 ? 13.364 33.084 37.367 1.00 43.72 190 SER A N 1
ATOM 1537 C CA . SER A 1 190 ? 12.049 33.632 37.701 1.00 45.64 190 SER A CA 1
ATOM 1538 C C . SER A 1 190 ? 10.976 33.244 36.685 1.00 41.40 190 SER A C 1
ATOM 1539 O O . SER A 1 190 ? 9.787 33.249 37.004 1.00 44.69 190 SER A O 1
ATOM 1542 N N . LEU A 1 191 ? 11.392 32.896 35.469 1.00 39.56 191 LEU A N 1
ATOM 1543 C CA . LEU A 1 191 ? 10.445 32.515 34.423 1.00 40.07 191 LEU A CA 1
ATOM 1544 C C . LEU A 1 191 ? 10.074 31.029 34.437 1.00 35.40 191 LEU A C 1
ATOM 1545 O O . LEU A 1 191 ? 9.068 30.639 33.851 1.00 35.41 191 LEU A O 1
ATOM 1550 N N . VAL A 1 192 ? 10.887 30.209 35.099 1.00 33.59 192 VAL A N 1
ATOM 1551 C CA . VAL A 1 192 ? 10.751 28.753 35.022 1.00 32.68 192 VAL A CA 1
ATOM 1552 C C . VAL A 1 192 ? 10.125 28.176 36.282 1.00 32.17 192 VAL A C 1
ATOM 1553 O O . VAL A 1 192 ? 10.752 28.165 37.340 1.00 36.99 192 VAL A O 1
ATOM 1557 N N . ILE A 1 193 ? 8.878 27.725 36.182 1.00 31.85 193 ILE A N 1
ATOM 1558 C CA . ILE A 1 193 ? 8.227 27.055 37.303 1.00 31.37 193 ILE A CA 1
ATOM 1559 C C . ILE A 1 193 ? 8.629 25.582 37.345 1.00 29.97 193 ILE A C 1
ATOM 1560 O O . ILE A 1 193 ? 8.603 24.887 36.324 1.00 33.80 193 ILE A O 1
ATOM 1565 N N . GLU A 1 194 ? 9.020 25.118 38.527 1.00 29.56 194 GLU A N 1
ATOM 1566 C CA . GLU A 1 194 ? 9.309 23.697 38.712 1.00 32.22 194 GLU A CA 1
ATOM 1567 C C . GLU A 1 194 ? 8.485 23.179 39.875 1.00 33.65 194 GLU A C 1
ATOM 1568 O O . GLU A 1 194 ? 8.082 23.947 40.748 1.00 32.32 194 GLU A O 1
ATOM 1574 N N . VAL A 1 195 ? 8.244 21.875 39.889 1.00 30.39 195 VAL A N 1
ATOM 1575 C CA . VAL A 1 195 ? 7.428 21.254 40.920 1.00 30.52 195 VAL A CA 1
ATOM 1576 C C . VAL A 1 195 ? 8.218 20.155 41.637 1.00 31.05 195 VAL A C 1
ATOM 1577 O O . VAL A 1 195 ? 8.651 19.187 41.005 1.00 30.61 195 VAL A O 1
ATOM 1581 N N . PRO A 1 196 ? 8.412 20.294 42.961 1.00 32.80 196 PRO A N 1
ATOM 1582 C CA . PRO A 1 196 ? 9.065 19.195 43.685 1.00 34.96 196 PRO A CA 1
ATOM 1583 C C . PRO A 1 196 ? 8.108 18.025 43.802 1.00 32.42 196 PRO A C 1
ATOM 1584 O O . PRO A 1 196 ? 6.910 18.256 44.022 1.00 32.02 196 PRO A O 1
ATOM 1588 N N . ILE A 1 197 ? 8.601 16.796 43.648 1.00 32.59 197 ILE A N 1
ATOM 1589 C CA . ILE A 1 197 ? 7.720 15.637 43.678 1.00 31.98 197 ILE A CA 1
ATOM 1590 C C . ILE A 1 197 ? 7.596 15.086 45.093 1.00 34.97 197 ILE A C 1
ATOM 1591 O O . ILE A 1 197 ? 8.576 14.627 45.680 1.00 38.85 197 ILE A O 1
ATOM 1596 N N . THR A 1 198 ? 6.384 15.139 45.640 1.00 32.97 198 THR A N 1
ATOM 1597 C CA . THR A 1 198 ? 6.087 14.536 46.932 1.00 33.04 198 THR A CA 1
ATOM 1598 C C . THR A 1 198 ? 4.900 13.586 46.765 1.00 34.77 198 THR A C 1
ATOM 1599 O O . THR A 1 198 ? 4.203 13.624 45.746 1.00 34.07 198 THR A O 1
ATOM 1603 N N . HIS A 1 199 ? 4.672 12.736 47.758 1.00 35.24 199 HIS A N 1
ATOM 1604 C CA . HIS A 1 199 ? 3.605 11.739 47.682 1.00 34.80 199 HIS A CA 1
ATOM 1605 C C . HIS A 1 199 ? 2.540 12.088 48.715 1.00 37.05 199 HIS A C 1
ATOM 1606 O O . HIS A 1 199 ? 2.866 12.571 49.801 1.00 38.48 199 HIS A O 1
ATOM 1613 N N . PRO A 1 200 ? 1.259 11.852 48.384 1.00 37.93 200 PRO A N 1
ATOM 1614 C CA . PRO A 1 200 ? 0.182 12.278 49.288 1.00 43.22 200 PRO A CA 1
ATOM 1615 C C . PRO A 1 200 ? 0.209 11.632 50.677 1.00 44.26 200 PRO A C 1
ATOM 1616 O O . PRO A 1 200 ? -0.301 12.229 51.619 1.00 42.71 200 PRO A O 1
ATOM 1620 N N . ASP A 1 201 ? 0.779 10.439 50.816 1.00 38.01 201 ASP A N 1
ATOM 1621 C CA . ASP A 1 201 ? 0.814 9.817 52.140 1.00 43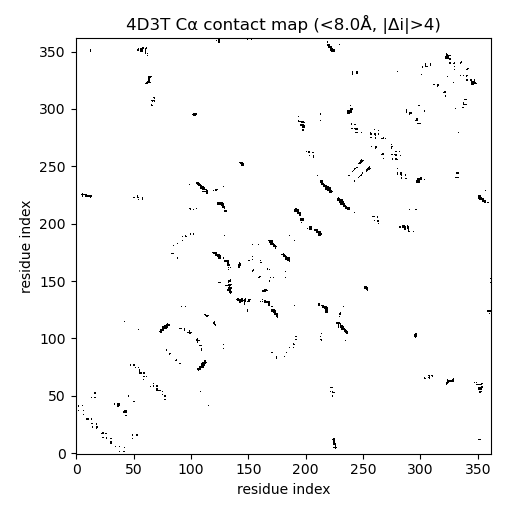.19 201 ASP A CA 1
ATOM 1622 C C . ASP A 1 201 ? 2.138 9.144 52.504 1.00 45.72 201 ASP A C 1
ATOM 1623 O O . ASP A 1 201 ? 2.330 8.735 53.650 1.00 49.45 201 ASP A O 1
ATOM 1628 N N . ILE A 1 202 ? 3.052 9.045 51.542 1.00 40.29 202 ILE A N 1
ATOM 1629 C CA . ILE A 1 202 ? 4.379 8.488 51.813 1.00 39.05 202 ILE A CA 1
ATOM 1630 C C . ILE A 1 202 ? 5.403 9.609 52.003 1.00 43.46 202 ILE A C 1
ATOM 1631 O O . ILE A 1 202 ? 5.895 10.199 51.039 1.00 39.89 202 ILE A O 1
ATOM 1636 N N . GLU A 1 203 ? 5.708 9.902 53.262 1.00 42.28 203 GLU A N 1
ATOM 1637 C CA . GLU A 1 203 ? 6.537 11.051 53.606 1.00 46.74 203 GLU A CA 1
ATOM 1638 C C . GLU A 1 203 ? 7.957 10.912 53.067 1.00 45.61 203 GLU A C 1
ATOM 1639 O O . GLU A 1 203 ? 8.584 11.892 52.660 1.00 45.21 203 GLU A O 1
ATOM 1645 N N . ALA A 1 204 ? 8.457 9.684 53.046 1.00 44.80 204 ALA A N 1
ATOM 1646 C CA . ALA A 1 204 ? 9.825 9.445 52.612 1.00 46.40 204 ALA A CA 1
ATOM 1647 C C . ALA A 1 204 ? 10.055 9.746 51.128 1.00 42.95 204 ALA A C 1
ATOM 1648 O O . ALA A 1 204 ? 11.199 9.818 50.685 1.00 39.45 204 ALA A O 1
ATOM 1650 N N . PHE A 1 205 ? 8.981 9.913 50.360 1.00 42.00 205 PHE A N 1
ATOM 1651 C CA . PHE A 1 205 ? 9.109 10.131 48.919 1.00 41.22 205 PHE A CA 1
ATOM 1652 C C . PHE A 1 205 ? 9.958 11.367 48.610 1.00 35.87 205 PHE A C 1
ATOM 1653 O O . PHE A 1 205 ? 10.647 11.431 47.589 1.00 35.14 205 PHE A O 1
ATOM 1661 N N . SER A 1 206 ? 9.912 12.357 49.495 1.00 37.24 206 SER A N 1
ATOM 1662 C CA . SER A 1 206 ? 10.702 13.560 49.290 1.00 37.89 206 SER A CA 1
ATOM 1663 C C . SER A 1 206 ? 12.203 13.282 49.379 1.00 37.97 206 SER A C 1
ATOM 1664 O O . SER A 1 206 ? 13.006 14.084 48.906 1.00 37.58 206 SER A O 1
ATOM 1667 N N . ASP A 1 207 ? 12.580 12.146 49.968 1.00 39.85 207 ASP A N 1
ATOM 1668 C CA . ASP A 1 207 ? 13.997 11.787 50.079 1.00 43.05 207 ASP A CA 1
ATOM 1669 C C . ASP A 1 207 ? 14.638 11.589 48.708 1.00 41.04 207 ASP A C 1
ATOM 1670 O O . ASP A 1 207 ? 15.854 11.710 48.565 1.00 42.23 207 ASP A O 1
ATOM 1675 N N . LEU A 1 208 ? 13.814 11.294 47.703 1.00 36.05 208 LEU A N 1
ATOM 1676 C CA . LEU A 1 208 ? 14.306 11.090 46.346 1.00 36.26 208 LEU A CA 1
ATOM 1677 C C . LEU A 1 208 ? 14.734 12.396 45.684 1.00 35.94 208 LEU A C 1
ATOM 1678 O O . LEU A 1 208 ? 15.451 12.382 44.682 1.00 36.72 208 LEU A O 1
ATOM 1683 N N . GLU A 1 209 ? 14.289 13.519 46.244 1.00 35.94 209 GLU A N 1
ATOM 1684 C CA . GLU A 1 209 ? 14.632 14.846 45.725 1.00 33.09 209 GLU A CA 1
ATOM 1685 C C . GLU A 1 209 ? 14.356 14.982 44.224 1.00 35.10 209 GLU A C 1
ATOM 1686 O O . GLU A 1 209 ? 15.157 15.545 43.473 1.00 35.72 209 GLU A O 1
ATOM 1692 N N . LEU A 1 210 ? 13.206 14.462 43.805 1.00 32.51 210 LEU A N 1
ATOM 1693 C CA . LEU A 1 210 ? 12.764 14.561 42.422 1.00 32.10 210 LEU A CA 1
ATOM 1694 C C . LEU A 1 210 ? 12.029 15.877 42.193 1.00 33.85 210 LEU A C 1
ATOM 1695 O O . LEU A 1 210 ? 11.378 16.406 43.100 1.00 32.85 210 LEU A O 1
ATOM 1700 N N . LYS A 1 211 ? 12.131 16.402 40.979 1.00 31.60 211 LYS A N 1
ATOM 1701 C CA . LYS A 1 211 ? 11.318 17.552 40.572 1.00 28.07 211 LYS A CA 1
ATOM 1702 C C . LYS A 1 211 ? 11.157 17.489 39.063 1.00 33.53 211 LYS A C 1
ATOM 1703 O O . LYS A 1 211 ? 11.836 16.703 38.402 1.00 31.11 211 LYS A O 1
ATOM 1709 N N . TRP A 1 212 ? 10.238 18.274 38.510 1.00 28.66 212 TRP A N 1
ATOM 1710 C CA . TRP A 1 212 ? 10.157 18.408 37.057 1.00 28.00 212 TRP A CA 1
ATOM 1711 C C . TRP A 1 212 ? 9.693 19.821 36.739 1.00 30.66 212 TRP A C 1
ATOM 1712 O O . TRP A 1 212 ? 9.202 20.520 37.626 1.00 31.95 212 TRP A O 1
ATOM 1723 N N . TYR A 1 213 ? 9.844 20.244 35.486 1.00 26.73 213 TYR A N 1
ATOM 1724 C CA . TYR A 1 213 ? 9.437 21.599 35.114 1.00 27.99 213 TYR A CA 1
ATOM 1725 C C . TYR A 1 213 ? 7.957 21.622 34.732 1.00 30.36 213 TYR A C 1
ATOM 1726 O O . TYR A 1 213 ? 7.405 20.618 34.279 1.00 29.81 213 TYR A O 1
ATOM 1735 N N . GLY A 1 214 ? 7.318 22.770 34.926 1.00 29.76 214 GLY A N 1
ATOM 1736 C CA . GLY A 1 214 ? 5.872 22.856 34.774 1.00 28.62 214 GLY A CA 1
ATOM 1737 C C . GLY A 1 214 ? 5.361 22.766 33.349 1.00 30.91 214 GLY A C 1
ATOM 1738 O O . GLY A 1 214 ? 4.330 22.139 33.088 1.00 29.37 214 GLY A O 1
ATOM 1739 N N . VAL A 1 215 ? 6.081 23.385 32.418 1.00 28.03 215 VAL A N 1
ATOM 1740 C CA . VAL A 1 215 ? 5.542 23.620 31.086 1.00 27.26 215 VAL A CA 1
ATOM 1741 C C . VAL A 1 215 ? 6.404 23.004 29.996 1.00 29.73 215 VAL A C 1
ATOM 1742 O O . VAL A 1 215 ? 7.544 23.413 29.799 1.00 29.33 215 VAL A O 1
ATOM 1746 N N . PRO A 1 216 ? 5.873 21.995 29.296 1.00 27.54 216 PRO A N 1
ATOM 1747 C CA . PRO A 1 216 ? 6.630 21.408 28.185 1.00 28.23 216 PRO A CA 1
ATOM 1748 C C . PRO A 1 216 ? 6.385 22.218 26.918 1.00 30.62 216 PRO A C 1
ATOM 1749 O O . PRO A 1 216 ? 5.240 22.369 26.480 1.00 28.87 216 PRO A O 1
ATOM 1753 N N . ILE A 1 217 ? 7.458 22.765 26.353 1.00 30.52 217 ILE A N 1
ATOM 1754 C CA . ILE A 1 217 ? 7.337 23.647 25.199 1.00 28.56 217 ILE A CA 1
ATOM 1755 C C . ILE A 1 217 ? 8.172 23.116 24.041 1.00 31.11 217 ILE A C 1
ATOM 1756 O O . ILE A 1 217 ? 9.367 23.396 23.947 1.00 30.87 217 ILE A O 1
ATOM 1761 N N . ILE A 1 218 ? 7.533 22.358 23.157 1.00 28.85 218 ILE A N 1
ATOM 1762 C CA . ILE A 1 218 ? 8.234 21.684 22.062 1.00 29.22 218 ILE A CA 1
ATOM 1763 C C . ILE A 1 218 ? 8.705 22.709 21.047 1.00 34.50 218 ILE A C 1
ATOM 1764 O O . ILE A 1 218 ? 7.903 23.477 20.517 1.00 31.19 218 ILE A O 1
ATOM 1769 N N . SER A 1 219 ? 10.010 22.742 20.778 1.00 31.18 219 SER A N 1
ATOM 1770 C CA . SER A 1 219 ? 10.562 23.816 19.965 1.00 32.31 219 SER A CA 1
ATOM 1771 C C . SER A 1 219 ? 11.387 23.344 18.780 1.00 33.68 219 SER A C 1
ATOM 1772 O O . SER A 1 219 ? 12.129 24.129 18.190 1.00 35.99 219 SER A O 1
ATOM 1775 N N . ASP A 1 220 ? 11.264 22.069 18.424 1.00 34.66 220 ASP A N 1
ATOM 1776 C CA . ASP A 1 220 ? 12.052 21.540 17.317 1.00 35.94 220 ASP A CA 1
ATOM 1777 C C . ASP A 1 220 ? 11.208 20.955 16.178 1.00 35.16 220 ASP A C 1
ATOM 1778 O O . ASP A 1 220 ? 11.734 20.246 15.324 1.00 38.84 220 ASP A O 1
ATOM 1783 N N . MET A 1 221 ? 9.906 21.241 16.169 1.00 32.54 221 MET A N 1
ATOM 1784 C CA . MET A 1 221 ? 9.037 20.728 15.111 1.00 32.83 221 MET A CA 1
ATOM 1785 C C . MET A 1 221 ? 8.656 21.810 14.114 1.00 32.20 221 MET A C 1
ATOM 1786 O O . MET A 1 221 ? 8.616 22.999 14.451 1.00 35.61 221 MET A O 1
ATOM 1791 N N . LYS A 1 222 ? 8.379 21.394 12.881 1.00 33.36 222 LYS A N 1
ATOM 1792 C CA . LYS A 1 222 ? 7.963 22.330 11.847 1.00 34.48 222 LYS A CA 1
ATOM 1793 C C . LYS A 1 222 ? 6.452 22.372 11.720 1.00 40.56 222 LYS A C 1
ATOM 1794 O O . LYS A 1 222 ? 5.798 21.333 11.595 1.00 36.44 222 LYS A O 1
ATOM 1800 N N . LEU A 1 223 ? 5.903 23.579 11.766 1.00 37.48 223 LEU A N 1
ATOM 1801 C CA . LEU A 1 223 ? 4.491 23.794 11.487 1.00 36.46 223 LEU A CA 1
ATOM 1802 C C . LEU A 1 223 ? 4.357 24.035 9.996 1.00 37.02 223 LEU A C 1
ATOM 1803 O O . LEU A 1 223 ? 4.970 24.954 9.452 1.00 40.46 223 LEU A O 1
ATOM 1808 N N . GLU A 1 224 ? 3.579 23.195 9.323 1.00 35.72 224 GLU A N 1
ATOM 1809 C CA . GLU A 1 224 ? 3.329 23.388 7.904 1.00 37.81 224 GLU A CA 1
ATOM 1810 C C . GLU A 1 224 ? 1.878 23.796 7.680 1.00 38.62 224 GLU A C 1
ATOM 1811 O O . GLU A 1 224 ? 0.956 23.064 8.038 1.00 36.75 224 GLU A O 1
ATOM 1817 N N . VAL A 1 225 ? 1.682 24.977 7.100 1.00 38.94 225 VAL A N 1
ATOM 1818 C CA . VAL A 1 225 ? 0.344 25.483 6.810 1.00 40.15 225 VAL A CA 1
ATOM 1819 C C . VAL A 1 225 ? 0.275 25.965 5.370 1.00 42.85 225 VAL A C 1
ATOM 1820 O O . VAL A 1 225 ? 0.971 26.914 5.006 1.00 41.96 225 VAL A O 1
ATOM 1824 N N . GLY A 1 226 ? -0.558 25.323 4.554 1.00 43.72 226 GLY A N 1
ATOM 1825 C CA . GLY A 1 226 ? -0.757 25.753 3.177 1.00 49.68 226 GLY A CA 1
ATOM 1826 C C . GLY A 1 226 ? 0.521 25.864 2.364 1.00 49.04 226 GLY A C 1
ATOM 1827 O O . GLY A 1 226 ? 0.692 26.797 1.571 1.00 48.46 226 GLY A O 1
ATOM 1828 N N . GLY A 1 227 ? 1.432 24.918 2.575 1.00 50.27 227 GLY A N 1
ATOM 1829 C CA . GLY A 1 227 ? 2.672 24.880 1.821 1.00 51.13 227 GLY A CA 1
ATOM 1830 C C . GLY A 1 227 ? 3.774 25.771 2.366 1.00 49.01 227 GLY A C 1
ATOM 1831 O O . GLY A 1 227 ? 4.899 25.756 1.860 1.00 48.03 227 GLY A O 1
ATOM 1832 N N . ILE A 1 228 ? 3.457 26.558 3.391 1.00 45.82 228 ILE A N 1
ATOM 1833 C CA . ILE A 1 228 ? 4.460 27.386 4.049 1.00 42.86 228 ILE A CA 1
ATOM 1834 C C . ILE A 1 228 ? 5.087 26.585 5.192 1.00 41.89 228 ILE A C 1
ATOM 1835 O O . ILE A 1 228 ? 4.381 25.925 5.959 1.00 41.54 228 ILE A O 1
ATOM 1840 N N . HIS A 1 229 ? 6.411 26.634 5.296 1.00 44.11 229 HIS A N 1
ATOM 1841 C CA . HIS A 1 229 ? 7.122 25.834 6.288 1.00 45.02 229 HIS A CA 1
ATOM 1842 C C . HIS A 1 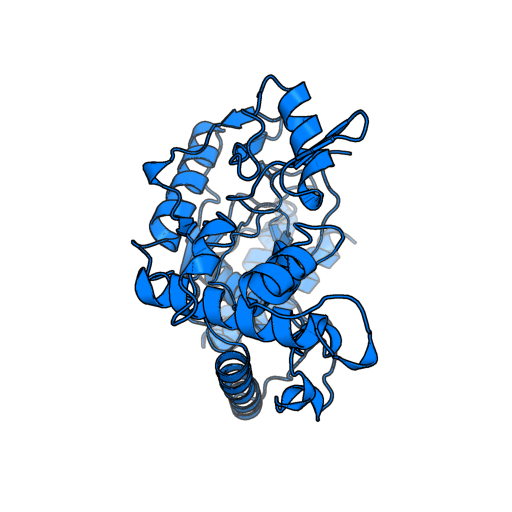229 ? 7.643 26.691 7.439 1.00 41.54 229 HIS A C 1
ATOM 1843 O O . HIS A 1 229 ? 8.663 27.367 7.313 1.00 41.31 229 HIS A O 1
ATOM 1850 N N . TYR A 1 230 ? 6.926 26.660 8.558 1.00 38.95 230 TYR A N 1
ATOM 1851 C CA . TYR A 1 230 ? 7.349 27.382 9.750 1.00 37.71 230 TYR A CA 1
ATOM 1852 C C . TYR A 1 230 ? 8.188 26.456 10.631 1.00 38.69 230 TYR A C 1
ATOM 1853 O O . TYR A 1 230 ? 7.678 25.834 11.562 1.00 36.70 230 TYR A O 1
ATOM 1862 N N . ASN A 1 231 ? 9.480 26.367 10.327 1.00 37.21 231 ASN A N 1
ATOM 1863 C CA . ASN A 1 231 ? 10.376 25.461 11.047 1.00 35.00 231 ASN A CA 1
ATOM 1864 C C . ASN A 1 231 ? 10.571 25.887 12.494 1.00 35.68 231 ASN A C 1
ATOM 1865 O O . ASN A 1 231 ? 10.923 25.072 13.353 1.00 37.55 231 ASN A O 1
ATOM 1870 N N . ALA A 1 232 ? 10.378 27.179 12.752 1.00 37.70 232 ALA A N 1
ATOM 1871 C CA . ALA A 1 232 ? 10.511 27.713 14.098 1.00 36.41 232 ALA A CA 1
ATOM 1872 C C . ALA A 1 232 ? 9.151 28.188 14.595 1.00 36.96 232 ALA A C 1
ATOM 1873 O O . ALA A 1 232 ? 8.680 29.271 14.230 1.00 35.60 232 ALA A O 1
ATOM 1875 N N . ALA A 1 233 ? 8.519 27.367 15.420 1.00 35.13 233 ALA A N 1
ATOM 1876 C CA . ALA A 1 233 ? 7.184 27.671 15.927 1.00 35.90 233 ALA A CA 1
ATOM 1877 C C . ALA A 1 233 ? 6.914 26.895 17.204 1.00 35.14 233 ALA A C 1
ATOM 1878 O O . ALA A 1 233 ? 6.092 25.963 17.214 1.00 31.49 233 ALA A O 1
ATOM 1880 N N . PRO A 1 234 ? 7.602 27.275 18.295 1.00 31.37 234 PRO A N 1
ATOM 1881 C CA . PRO A 1 234 ? 7.479 26.500 19.535 1.00 31.76 234 PRO A CA 1
ATOM 1882 C C . PRO A 1 234 ? 6.050 26.520 20.071 1.00 32.94 234 PRO A C 1
ATOM 1883 O O . PRO A 1 234 ? 5.396 27.563 20.020 1.00 32.69 234 PRO A O 1
ATOM 1887 N N . PHE A 1 235 ? 5.574 25.378 20.564 1.00 31.25 235 PHE A N 1
ATOM 1888 C CA . PHE A 1 235 ? 4.224 25.290 21.113 1.00 31.88 235 PHE A CA 1
ATOM 1889 C C . PHE A 1 235 ? 4.211 24.534 22.443 1.00 33.33 235 PHE A C 1
ATOM 1890 O O . PHE A 1 235 ? 5.079 23.687 22.698 1.00 31.78 235 PHE A O 1
ATOM 1898 N N . ASN A 1 236 ? 3.223 24.833 23.282 1.00 30.01 236 ASN A N 1
ATOM 1899 C CA . ASN A 1 236 ? 3.063 24.115 24.544 1.00 28.17 236 ASN A CA 1
ATOM 1900 C C . ASN A 1 236 ? 1.622 23.805 24.866 1.00 32.77 236 ASN A C 1
ATOM 1901 O O . ASN A 1 236 ? 0.706 24.500 24.424 1.00 30.47 236 ASN A O 1
ATOM 1906 N N . GLY A 1 237 ? 1.447 22.763 25.668 1.00 28.38 237 GLY A N 1
ATOM 1907 C CA . GLY A 1 237 ? 0.193 22.509 26.351 1.00 28.93 237 GLY A CA 1
ATOM 1908 C C . GLY A 1 237 ? 0.573 22.381 27.813 1.00 29.14 237 GLY A C 1
ATOM 1909 O O . GLY A 1 237 ? 1.513 23.039 28.289 1.00 29.67 237 GLY A O 1
ATOM 1910 N N . TRP A 1 238 ? -0.163 21.545 28.535 1.00 28.79 238 TRP A N 1
ATOM 1911 C CA . TRP A 1 238 ? 0.262 21.128 29.859 1.00 27.08 238 TRP A CA 1
ATOM 1912 C C . TRP A 1 238 ? 0.607 19.652 29.750 1.00 27.80 238 TRP A C 1
ATOM 1913 O O . TRP A 1 238 ? 0.354 19.026 28.726 1.00 28.40 238 TRP A O 1
ATOM 1924 N N . TYR A 1 239 ? 1.195 19.101 30.800 1.00 25.04 239 TYR A N 1
ATOM 1925 C CA . TYR A 1 239 ? 1.577 17.688 30.789 1.00 26.30 239 TYR A CA 1
ATOM 1926 C C . TYR A 1 239 ? 0.397 16.776 31.081 1.00 29.04 239 TYR A C 1
ATOM 1927 O O . TYR A 1 239 ? -0.504 17.141 31.835 1.00 27.35 239 TYR A O 1
ATOM 1936 N N . MET A 1 240 ? 0.431 15.580 30.491 1.00 26.63 240 MET A N 1
ATOM 1937 C CA . MET A 1 240 ? -0.309 14.445 31.037 1.00 27.46 240 MET A CA 1
ATOM 1938 C C . MET A 1 240 ? 0.665 13.786 32.013 1.00 25.12 240 MET A C 1
ATOM 1939 O O . MET A 1 240 ? 1.861 13.659 31.717 1.00 26.48 240 MET A O 1
ATOM 1944 N N . GLY A 1 241 ? 0.177 13.415 33.196 1.00 25.96 241 GLY A N 1
ATOM 1945 C CA . GLY A 1 241 ? 1.061 12.985 34.277 1.00 27.73 241 GLY A CA 1
ATOM 1946 C C . GLY A 1 241 ? 1.982 11.825 33.931 1.00 28.75 241 GLY A C 1
ATOM 1947 O O . GLY A 1 241 ? 3.136 11.794 34.366 1.00 26.85 241 GLY A O 1
ATOM 1948 N N . THR A 1 242 ? 1.482 10.876 33.141 1.00 27.40 242 THR A N 1
ATOM 1949 C CA . THR A 1 242 ? 2.277 9.716 32.740 1.00 26.88 242 THR A CA 1
ATOM 1950 C C . THR A 1 242 ? 3.533 10.073 31.953 1.00 26.32 242 THR A C 1
ATOM 1951 O O . THR A 1 242 ? 4.500 9.318 31.944 1.00 26.93 242 THR A O 1
ATOM 1955 N N . GLU A 1 243 ? 3.532 11.217 31.280 1.00 26.36 243 GLU A N 1
ATOM 1956 C CA . GLU A 1 243 ? 4.723 11.632 30.546 1.00 25.48 243 GLU A CA 1
ATOM 1957 C C . GLU A 1 243 ? 5.885 11.820 31.509 1.00 27.13 243 GLU A C 1
ATOM 1958 O O . GLU A 1 243 ? 7.036 11.517 31.181 1.00 26.77 243 GLU A O 1
ATOM 1964 N N . ILE A 1 244 ? 5.576 12.329 32.698 1.00 28.81 244 ILE A N 1
ATOM 1965 C CA . ILE A 1 244 ? 6.597 12.561 33.709 1.00 27.79 244 ILE A CA 1
ATOM 1966 C C . ILE A 1 244 ? 6.855 11.288 34.510 1.00 28.64 244 ILE A C 1
ATOM 1967 O O . ILE A 1 244 ? 8.000 10.875 34.686 1.00 29.83 244 ILE A O 1
ATOM 1972 N N . GLY A 1 245 ? 5.790 10.648 34.973 1.00 27.14 245 GLY A N 1
ATOM 1973 C CA . GLY A 1 245 ? 5.933 9.585 35.945 1.00 30.07 245 GLY A CA 1
ATOM 1974 C C . GLY A 1 245 ? 6.205 8.222 35.345 1.00 30.34 245 GLY A C 1
ATOM 1975 O O . GLY A 1 245 ? 6.732 7.345 36.026 1.00 32.04 245 GLY A O 1
ATOM 1976 N N . ALA A 1 246 ? 5.833 8.030 34.080 1.00 26.52 246 ALA A N 1
ATOM 1977 C CA . ALA A 1 246 ? 5.988 6.718 33.455 1.00 27.11 246 ALA A CA 1
ATOM 1978 C C . ALA A 1 246 ? 7.061 6.740 32.388 1.00 28.63 246 ALA A C 1
ATOM 1979 O O . ALA A 1 246 ? 7.417 5.694 31.837 1.00 31.82 246 ALA A O 1
ATOM 1981 N N . ARG A 1 247 ? 7.578 7.930 32.084 1.00 26.96 247 ARG A N 1
ATOM 1982 C CA . ARG A 1 247 ? 8.582 8.039 31.045 1.00 28.27 247 ARG A CA 1
ATOM 1983 C C . ARG A 1 247 ? 9.788 8.876 31.474 1.00 26.00 247 ARG A C 1
ATOM 1984 O O . ARG A 1 247 ? 10.872 8.336 31.648 1.00 29.70 247 ARG A O 1
ATOM 1992 N N . ASN A 1 248 ? 9.612 10.182 31.650 1.00 28.72 248 ASN A N 1
ATOM 1993 C CA . ASN A 1 248 ? 10.759 11.022 31.987 1.00 27.37 248 AS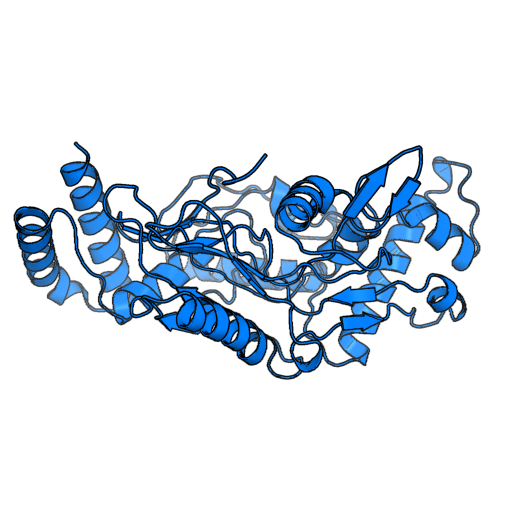N A CA 1
ATOM 1994 C C . ASN A 1 248 ? 11.509 10.575 33.240 1.00 29.88 248 ASN A C 1
ATOM 1995 O O . ASN A 1 248 ? 12.742 10.579 33.271 1.00 28.99 248 ASN A O 1
ATOM 2000 N N . LEU A 1 249 ? 10.773 10.210 34.282 1.00 28.74 249 LEU A N 1
ATOM 2001 C CA . LEU A 1 249 ? 11.431 9.818 35.531 1.00 28.34 249 LEU A CA 1
ATOM 2002 C C . LEU A 1 249 ? 11.622 8.314 35.653 1.00 31.04 249 LEU A C 1
ATOM 2003 O O . LEU A 1 249 ? 12.418 7.857 36.474 1.00 32.37 249 LEU A O 1
ATOM 2008 N N . ALA A 1 250 ? 10.930 7.560 34.808 1.00 28.91 250 ALA A N 1
ATOM 2009 C CA . ALA A 1 250 ? 10.894 6.091 34.926 1.00 30.09 250 ALA A CA 1
ATOM 2010 C C . ALA A 1 250 ? 11.784 5.322 33.961 1.00 30.40 250 ALA A C 1
ATOM 2011 O O . ALA A 1 250 ? 12.324 4.271 34.324 1.00 32.32 250 ALA A O 1
ATOM 2013 N N . ASP A 1 251 ? 11.864 5.788 32.717 1.00 29.73 251 ASP A N 1
ATOM 2014 C CA . ASP A 1 251 ? 12.603 5.075 31.675 1.00 31.48 251 ASP A CA 1
ATOM 2015 C C . ASP A 1 251 ? 14.052 4.807 32.105 1.00 29.50 251 ASP A C 1
ATOM 2016 O O . ASP A 1 251 ? 14.728 5.701 32.658 1.00 32.04 251 ASP A O 1
ATOM 2021 N N . GLU A 1 252 ? 14.550 3.603 31.824 1.00 30.41 252 GLU A N 1
ATOM 2022 C CA . GLU A 1 252 ? 15.931 3.259 32.156 1.00 29.17 252 GLU A CA 1
ATOM 2023 C C . GLU A 1 252 ? 16.933 4.161 31.447 1.00 33.77 252 GLU A C 1
ATOM 2024 O O . GLU A 1 252 ? 18.046 4.374 31.939 1.00 37.11 252 GLU A O 1
ATOM 2030 N N . LYS A 1 253 ? 16.542 4.691 30.291 1.00 32.69 253 LYS A N 1
ATOM 2031 C CA . LYS A 1 253 ? 17.422 5.591 29.552 1.00 36.52 253 LYS A CA 1
ATOM 2032 C C . LYS A 1 253 ? 17.106 7.045 29.842 1.00 37.00 253 LYS A C 1
ATOM 2033 O O . LYS A 1 253 ? 17.621 7.939 29.176 1.00 38.28 253 LYS A O 1
ATOM 2039 N N . ARG A 1 254 ? 16.252 7.292 30.827 1.00 32.82 254 ARG A N 1
ATOM 2040 C CA . ARG A 1 254 ? 16.045 8.666 31.288 1.00 29.26 254 ARG A CA 1
ATOM 2041 C C . ARG A 1 254 ? 16.504 8.737 32.738 1.00 30.43 254 ARG A C 1
ATOM 2042 O O . ARG A 1 254 ? 17.632 8.341 33.040 1.00 35.14 254 ARG A O 1
ATOM 2050 N N . TYR A 1 255 ? 15.643 9.213 33.637 1.00 30.59 255 TYR A N 1
ATOM 2051 C CA . TYR A 1 255 ? 16.056 9.336 35.041 1.00 31.55 255 TYR A CA 1
ATOM 2052 C C . TYR A 1 255 ? 16.056 8.019 35.828 1.00 32.16 255 TYR A C 1
ATOM 2053 O O . TYR A 1 255 ? 16.651 7.949 36.898 1.00 31.79 255 TYR A O 1
ATOM 2062 N N . ASP A 1 256 ? 15.387 6.992 35.305 1.00 30.17 256 ASP A N 1
ATOM 2063 C CA . ASP A 1 256 ? 15.584 5.607 35.796 1.00 32.74 256 ASP A CA 1
ATOM 2064 C C . ASP A 1 256 ? 15.352 5.450 37.314 1.00 31.90 256 ASP A C 1
ATOM 2065 O O . ASP A 1 256 ? 16.162 4.845 38.024 1.00 34.88 256 ASP A O 1
ATOM 2070 N N . LYS A 1 257 ? 14.233 5.972 37.805 1.00 30.60 257 LYS A N 1
ATOM 2071 C CA . LYS A 1 257 ? 14.005 6.050 39.249 1.00 31.72 257 LYS A CA 1
ATOM 2072 C C . LYS A 1 257 ? 13.185 4.924 39.879 1.00 33.08 257 LYS A C 1
ATOM 2073 O O . LYS A 1 257 ? 12.931 4.970 41.081 1.00 32.51 257 LYS A O 1
ATOM 2079 N N . LEU A 1 258 ? 12.785 3.919 39.106 1.00 30.93 258 LEU A N 1
ATOM 2080 C CA . LEU A 1 258 ? 11.858 2.920 39.653 1.00 31.19 258 LEU A CA 1
ATOM 2081 C C . LEU A 1 258 ? 12.409 2.122 40.850 1.00 30.10 258 LEU A C 1
ATOM 2082 O O . LEU A 1 258 ? 11.686 1.898 41.821 1.00 31.80 258 LEU A O 1
ATOM 2087 N N . LYS A 1 259 ? 13.678 1.716 40.802 1.00 31.61 259 LYS A N 1
ATOM 2088 C CA . LYS A 1 259 ? 14.267 1.003 41.939 1.00 32.86 259 LYS A CA 1
ATOM 2089 C C . LYS A 1 259 ? 14.301 1.877 43.196 1.00 33.19 259 LYS A C 1
ATOM 2090 O O . LYS A 1 259 ? 14.024 1.402 44.298 1.00 37.47 259 LYS A O 1
ATOM 2096 N N . LYS A 1 260 ? 14.625 3.154 43.035 1.00 32.75 260 LYS A N 1
ATOM 2097 C CA . LYS A 1 260 ? 14.631 4.061 44.180 1.00 34.55 260 LYS A CA 1
ATOM 2098 C C . LYS A 1 260 ? 13.226 4.326 44.714 1.00 35.71 260 LYS A C 1
ATOM 2099 O O . LYS A 1 260 ? 13.014 4.423 45.930 1.00 36.09 260 LYS A O 1
ATOM 2105 N N . VAL A 1 261 ? 12.263 4.429 43.805 1.00 32.20 261 VAL A N 1
ATOM 2106 C CA . VAL A 1 261 ? 10.872 4.567 44.201 1.00 29.99 261 VAL A CA 1
ATOM 2107 C C . VAL A 1 261 ? 10.436 3.331 44.995 1.00 35.60 261 VAL A C 1
ATOM 2108 O O . VAL A 1 261 ? 9.816 3.450 46.054 1.00 32.49 261 VAL A O 1
ATOM 2112 N N . ALA A 1 262 ? 10.796 2.145 44.507 1.00 33.29 262 ALA A N 1
ATOM 2113 C CA . ALA A 1 262 ? 10.431 0.917 45.208 1.00 32.73 262 ALA A CA 1
ATOM 2114 C C . ALA A 1 262 ? 10.956 0.927 46.641 1.00 34.03 262 ALA A C 1
ATOM 2115 O O . ALA A 1 262 ? 10.247 0.564 47.581 1.00 36.32 262 ALA A O 1
ATOM 2117 N N . SER A 1 263 ? 12.203 1.341 46.803 1.00 35.87 263 SER A N 1
ATOM 2118 C CA . SER A 1 263 ? 12.806 1.396 48.126 1.00 39.92 263 SER A CA 1
ATOM 2119 C C . SER A 1 263 ? 12.070 2.358 49.069 1.00 43.70 263 SER A C 1
ATOM 2120 O O . SER A 1 263 ? 11.771 1.992 50.206 1.00 40.53 263 SER A O 1
ATOM 2123 N N . VAL A 1 264 ? 11.761 3.572 48.611 1.00 40.18 264 VAL A N 1
ATOM 2124 C CA . VAL A 1 264 ? 11.086 4.535 49.496 1.00 42.48 264 VAL A CA 1
ATOM 2125 C C . VAL A 1 264 ? 9.634 4.170 49.824 1.00 42.32 264 VAL A C 1
ATOM 2126 O O . VAL A 1 264 ? 9.109 4.583 50.863 1.00 42.50 264 VAL A O 1
ATOM 2130 N N . ILE A 1 265 ? 8.980 3.396 48.960 1.00 34.88 265 ILE A N 1
ATOM 2131 C CA . ILE A 1 265 ? 7.607 2.992 49.249 1.00 34.14 265 ILE A CA 1
ATOM 2132 C C . ILE A 1 265 ? 7.577 1.674 50.014 1.00 38.73 265 ILE A C 1
ATOM 2133 O O . ILE A 1 265 ? 6.508 1.148 50.330 1.00 43.15 265 ILE A O 1
ATOM 2138 N N . GLY A 1 266 ? 8.768 1.147 50.303 1.00 37.94 266 GLY A N 1
ATOM 2139 C CA . GLY A 1 266 ? 8.908 0.002 51.188 1.00 40.68 266 GLY A CA 1
ATOM 2140 C C . GLY A 1 266 ? 8.653 -1.374 50.595 1.00 41.50 266 GLY A C 1
ATOM 2141 O O . GLY A 1 266 ? 8.265 -2.285 51.322 1.00 42.75 266 GLY A O 1
ATOM 2142 N N . ILE A 1 267 ? 8.869 -1.539 49.292 1.00 37.53 267 ILE A N 1
ATOM 2143 C CA . ILE A 1 267 ? 8.733 -2.862 48.668 1.00 36.81 267 ILE A CA 1
ATOM 2144 C C . ILE A 1 267 ? 10.052 -3.359 48.073 1.00 35.99 267 ILE A C 1
ATOM 2145 O O . ILE A 1 267 ? 10.884 -2.566 47.651 1.00 36.81 267 ILE A O 1
ATOM 2150 N N . ALA A 1 268 ? 10.241 -4.678 48.046 1.00 37.59 268 ALA A N 1
ATOM 2151 C CA . ALA A 1 268 ? 11.426 -5.277 47.429 1.00 40.15 268 ALA A CA 1
ATOM 2152 C C . ALA A 1 268 ? 11.392 -5.112 45.911 1.00 42.40 268 ALA A C 1
ATOM 2153 O O . ALA A 1 268 ? 10.316 -5.134 45.307 1.00 38.26 268 ALA A O 1
ATOM 2155 N N . ALA A 1 269 ? 12.567 -4.962 45.300 1.00 37.21 269 ALA A N 1
ATOM 2156 C CA . ALA A 1 269 ? 12.666 -4.822 43.847 1.00 37.52 269 ALA A CA 1
ATOM 2157 C C . ALA A 1 269 ? 13.443 -5.997 43.270 1.00 42.58 269 ALA A C 1
ATOM 2158 O O . ALA A 1 269 ? 14.345 -5.816 42.449 1.00 39.92 269 ALA A O 1
ATOM 2160 N N . ASP A 1 270 ? 13.059 -7.198 43.691 1.00 37.42 270 ASP A N 1
ATOM 2161 C CA . ASP A 1 270 ? 13.848 -8.400 43.433 1.00 37.99 270 ASP A CA 1
ATOM 2162 C C . ASP A 1 270 ? 13.185 -9.419 42.496 1.00 37.98 270 ASP A C 1
ATOM 2163 O O . ASP A 1 270 ? 13.886 -10.183 41.826 1.00 39.86 270 ASP A O 1
ATOM 2168 N N . TYR A 1 271 ? 11.850 -9.460 42.474 1.00 35.44 271 TYR A N 1
ATOM 2169 C CA . TYR A 1 271 ? 11.130 -10.519 41.755 1.00 35.39 271 TYR A CA 1
ATOM 2170 C C . TYR A 1 271 ? 10.138 -9.952 40.748 1.00 33.36 271 TYR A C 1
ATOM 2171 O O . TYR A 1 271 ? 9.305 -9.119 41.108 1.00 32.77 271 TYR A O 1
ATOM 2180 N N . ASN A 1 272 ? 10.207 -10.408 39.496 1.00 33.52 272 ASN A N 1
ATOM 2181 C CA . ASN A 1 272 ? 9.305 -9.883 38.473 1.00 31.51 272 ASN A CA 1
ATOM 2182 C C . ASN A 1 272 ? 7.867 -10.131 38.885 1.00 33.03 272 ASN A C 1
ATOM 2183 O O . ASN A 1 272 ? 7.017 -9.267 38.697 1.00 33.60 272 ASN A O 1
ATOM 2188 N N . THR A 1 273 ? 7.621 -11.311 39.447 1.00 35.05 273 THR A N 1
ATOM 2189 C CA . THR A 1 273 ? 6.268 -11.709 39.830 1.00 32.54 273 THR A CA 1
ATOM 2190 C C . THR A 1 273 ? 5.664 -10.859 40.948 1.00 33.76 273 THR A C 1
ATOM 2191 O O . THR A 1 273 ? 4.459 -10.930 41.187 1.00 33.91 273 THR A O 1
ATOM 2195 N N . ASP A 1 274 ? 6.480 -10.073 41.642 1.00 31.48 274 ASP A N 1
ATOM 2196 C CA . ASP A 1 274 ? 5.934 -9.156 42.648 1.00 33.87 274 ASP A CA 1
ATOM 2197 C C . ASP A 1 274 ? 5.331 -7.899 42.022 1.00 33.82 274 ASP A C 1
ATOM 2198 O O . ASP A 1 274 ? 4.681 -7.112 42.715 1.00 32.90 274 ASP A O 1
ATOM 2203 N N . LEU A 1 275 ? 5.570 -7.709 40.723 1.00 29.81 275 LEU A N 1
ATOM 2204 C CA . LEU A 1 275 ? 5.144 -6.513 40.000 1.00 26.10 275 LEU A CA 1
ATOM 2205 C C . LEU A 1 275 ? 5.563 -5.214 40.696 1.00 31.38 275 LEU A C 1
ATOM 2206 O O . LEU A 1 275 ? 4.789 -4.253 40.787 1.00 30.07 275 LEU A O 1
ATOM 2211 N N . TRP A 1 276 ? 6.804 -5.178 41.175 1.00 30.49 276 TRP A N 1
ATOM 2212 C CA . TRP A 1 276 ? 7.277 -4.002 41.892 1.00 30.27 276 TRP A CA 1
ATOM 2213 C C . TRP A 1 276 ? 7.443 -2.810 40.959 1.00 29.08 276 TRP A C 1
ATOM 2214 O O . TRP A 1 276 ? 7.299 -1.655 41.382 1.00 31.02 276 TRP A O 1
ATOM 2225 N N . LYS A 1 277 ? 7.756 -3.066 39.689 1.00 31.61 277 LYS A N 1
ATOM 2226 C CA . LYS A 1 277 ? 7.899 -1.950 38.754 1.00 28.16 277 LYS A CA 1
ATOM 2227 C C . LYS A 1 277 ? 6.532 -1.323 38.521 1.00 27.36 277 LYS A C 1
ATOM 2228 O O . LYS A 1 277 ? 6.402 -0.110 38.460 1.00 29.24 277 LYS A O 1
ATOM 2234 N N . ASP A 1 278 ? 5.517 -2.168 38.394 1.00 28.43 278 ASP A N 1
ATOM 2235 C CA . ASP A 1 278 ? 4.152 -1.688 38.196 1.00 26.25 278 ASP A CA 1
ATOM 2236 C C . ASP A 1 278 ? 3.701 -0.880 39.400 1.00 28.49 278 ASP A C 1
ATOM 2237 O O . ASP A 1 278 ? 3.120 0.189 39.255 1.00 29.44 278 ASP A O 1
ATOM 2242 N N . GLN A 1 279 ? 3.963 -1.408 40.590 1.00 30.22 279 GLN A N 1
ATOM 2243 C CA . GLN A 1 279 ? 3.568 -0.730 41.822 1.00 30.86 279 GLN A CA 1
ATOM 2244 C C . GLN A 1 279 ? 4.310 0.587 41.998 1.00 33.10 279 GLN A C 1
ATOM 2245 O O . GLN A 1 279 ? 3.717 1.609 42.364 1.00 30.77 279 GLN A O 1
ATOM 2251 N N . ALA A 1 280 ? 5.614 0.570 41.730 1.00 28.73 280 ALA A N 1
ATOM 2252 C CA . ALA A 1 280 ? 6.397 1.805 41.771 1.00 27.54 280 ALA A CA 1
ATOM 2253 C C . ALA A 1 280 ? 5.873 2.825 40.762 1.00 30.02 280 ALA A C 1
ATOM 2254 O O . ALA A 1 280 ? 5.807 4.029 41.052 1.00 30.20 280 ALA A O 1
ATOM 2256 N N . LEU A 1 281 ? 5.521 2.353 39.568 1.00 30.55 281 LEU A N 1
ATOM 2257 C CA . LEU A 1 281 ? 4.958 3.241 38.545 1.00 29.18 281 LEU A CA 1
ATOM 2258 C C . LEU A 1 281 ? 3.678 3.915 39.018 1.00 27.61 281 LEU A C 1
ATOM 2259 O O . LEU A 1 281 ? 3.485 5.113 38.792 1.00 29.08 281 LEU A O 1
ATOM 2264 N N . VAL A 1 282 ? 2.800 3.164 39.675 1.00 29.26 282 VAL A N 1
ATOM 2265 C CA . VAL A 1 282 ? 1.554 3.749 40.163 1.00 28.44 282 VAL A CA 1
ATOM 2266 C C . VAL A 1 282 ? 1.834 4.821 41.221 1.00 31.44 282 VAL A C 1
ATOM 2267 O O . VAL A 1 282 ? 1.315 5.937 41.137 1.00 29.14 282 VAL A O 1
ATOM 2271 N N . GLU A 1 283 ? 2.694 4.513 42.187 1.00 31.17 283 GLU A N 1
ATOM 2272 C CA . GLU A 1 283 ? 2.957 5.466 43.261 1.00 30.19 283 GLU A CA 1
ATOM 2273 C C . GLU A 1 283 ? 3.686 6.701 42.756 1.00 28.93 283 GLU A C 1
ATOM 2274 O O . GLU A 1 283 ? 3.375 7.815 43.180 1.00 29.86 283 GLU A O 1
ATOM 2280 N N . LEU A 1 284 ? 4.657 6.514 41.857 1.00 28.50 284 LEU A N 1
ATOM 2281 C CA . LEU A 1 284 ? 5.358 7.660 41.257 1.00 29.02 284 LEU A CA 1
ATOM 2282 C C . LEU A 1 284 ? 4.397 8.553 40.461 1.00 27.68 284 LEU A C 1
ATOM 2283 O O . LEU A 1 284 ? 4.439 9.789 40.541 1.00 29.57 284 LEU A O 1
ATOM 2288 N N . ASN A 1 285 ? 3.492 7.922 39.721 1.00 27.68 285 ASN A N 1
ATOM 2289 C CA . ASN A 1 285 ? 2.510 8.680 38.956 1.00 26.73 285 ASN A CA 1
ATOM 2290 C C . ASN A 1 285 ? 1.467 9.370 39.824 1.00 27.98 285 ASN A C 1
ATOM 2291 O O . ASN A 1 285 ? 1.019 10.473 39.496 1.00 29.03 285 ASN A O 1
ATOM 2296 N N . LYS A 1 286 ? 1.119 8.750 40.952 1.00 29.91 286 LYS A N 1
ATOM 2297 C CA . LYS A 1 286 ? 0.240 9.403 41.924 1.00 29.17 286 LYS A CA 1
ATOM 2298 C C . LYS A 1 286 ? 0.947 10.617 42.500 1.00 31.35 286 LYS A C 1
ATOM 2299 O O . LYS A 1 286 ? 0.344 11.679 42.659 1.00 30.74 286 LYS A O 1
ATOM 2305 N N . ALA A 1 287 ? 2.229 10.456 42.804 1.00 29.82 287 ALA A N 1
ATOM 2306 C CA . ALA A 1 287 ? 3.019 11.543 43.373 1.00 29.85 287 ALA A CA 1
ATOM 2307 C C . ALA A 1 287 ? 3.117 12.726 42.415 1.00 28.37 287 ALA A C 1
ATOM 2308 O O . ALA A 1 287 ? 2.993 13.873 42.832 1.00 31.86 287 ALA A O 1
ATOM 2310 N N . VAL A 1 288 ? 3.318 12.442 41.131 1.00 28.15 288 VAL A N 1
ATOM 2311 C CA . VAL A 1 288 ? 3.419 13.506 40.131 1.00 27.97 288 VAL A CA 1
ATOM 2312 C C . VAL A 1 288 ? 2.136 14.342 40.055 1.00 29.62 288 VAL A C 1
ATOM 2313 O O . VAL A 1 288 ? 2.180 15.573 40.097 1.00 29.42 288 VAL A O 1
ATOM 2317 N N . LEU A 1 289 ? 0.992 13.671 39.975 1.00 27.93 289 LEU A N 1
ATOM 2318 C CA . LEU A 1 289 ? -0.286 14.381 39.886 1.00 27.43 289 LEU A CA 1
ATOM 2319 C C . LEU A 1 289 ? -0.551 15.190 41.155 1.00 27.58 289 LEU A C 1
ATOM 2320 O O . LEU A 1 289 ? -0.948 16.361 41.097 1.00 30.20 289 LEU A O 1
ATOM 2325 N N . HIS A 1 290 ? -0.312 14.566 42.304 1.00 29.21 290 HIS A N 1
ATOM 2326 C CA . HIS A 1 290 ? -0.503 15.212 43.599 1.00 31.11 290 HIS A CA 1
ATOM 2327 C C . HIS A 1 290 ? 0.324 16.483 43.712 1.00 31.42 290 HIS A C 1
ATOM 2328 O O . HIS A 1 290 ? -0.159 17.523 44.178 1.00 32.98 290 HIS A O 1
ATOM 2335 N N . SER A 1 291 ? 1.579 16.393 43.279 1.00 30.01 291 SER A N 1
ATOM 2336 C CA . SER A 1 291 ? 2.504 17.512 43.421 1.00 30.92 291 SER A CA 1
ATOM 2337 C C . SER A 1 291 ? 2.150 18.701 42.537 1.00 31.98 291 SER A C 1
ATOM 2338 O O . SER A 1 291 ? 2.208 19.839 42.993 1.00 32.63 291 SER A O 1
ATOM 2341 N N . TYR A 1 292 ? 1.816 18.443 41.275 1.00 31.07 292 TYR A N 1
ATOM 2342 C CA . TYR A 1 292 ? 1.404 19.520 40.372 1.00 32.33 292 TYR A CA 1
ATOM 2343 C C . TYR A 1 292 ? 0.113 20.183 40.857 1.00 31.75 292 TYR A C 1
ATOM 2344 O O . TYR A 1 292 ? 0.004 21.419 40.864 1.00 30.71 292 TYR A O 1
ATOM 2353 N N . LYS A 1 293 ? -0.856 19.368 41.272 1.00 31.58 293 LYS A N 1
ATOM 2354 C CA . LYS A 1 293 ? -2.126 19.890 41.785 1.00 33.64 293 LYS A CA 1
ATOM 2355 C C . LYS A 1 293 ? -1.918 20.745 43.034 1.00 37.61 293 LYS A C 1
ATOM 2356 O O . LYS A 1 293 ? -2.464 21.839 43.141 1.00 37.09 293 LYS A O 1
ATOM 2362 N N . LYS A 1 294 ? -1.109 20.247 43.965 1.00 36.21 294 LYS A N 1
ATOM 2363 C CA . LYS A 1 294 ? -0.836 20.949 45.218 1.00 39.18 294 LYS A CA 1
ATOM 2364 C C . LYS A 1 294 ? -0.187 22.315 44.987 1.00 38.02 294 LYS A C 1
ATOM 2365 O O . LYS A 1 294 ? -0.471 23.280 45.704 1.00 40.75 294 LYS A O 1
ATOM 2371 N N . GLN A 1 295 ? 0.673 22.403 43.979 1.00 32.48 295 GLN A N 1
ATOM 2372 C CA . GLN A 1 295 ? 1.344 23.668 43.674 1.00 38.13 295 GLN A CA 1
ATOM 2373 C C . GLN A 1 295 ? 0.495 24.609 42.816 1.00 38.56 295 GLN A C 1
ATOM 2374 O O . GLN A 1 295 ? 0.775 25.806 42.723 1.00 43.42 295 GLN A O 1
ATOM 2380 N N . GLY A 1 296 ? -0.547 24.081 42.188 1.00 35.14 296 GLY A N 1
ATOM 2381 C CA . GLY A 1 296 ? -1.377 24.911 41.332 1.00 37.78 296 GLY A CA 1
ATOM 2382 C C . GLY A 1 296 ? -0.822 25.040 39.923 1.00 36.59 296 GLY A C 1
ATOM 2383 O O . GLY A 1 296 ? -1.002 26.061 39.261 1.00 35.84 296 GLY A O 1
ATOM 2384 N N . VAL A 1 297 ? -0.149 23.992 39.461 1.00 32.88 297 VAL A N 1
ATOM 2385 C CA . VAL A 1 297 ? 0.351 23.940 38.095 1.00 29.90 297 VAL A CA 1
ATOM 2386 C C . VAL A 1 297 ? -0.493 22.933 37.315 1.00 32.24 297 VAL A C 1
ATOM 2387 O O . VAL A 1 297 ? -0.644 21.791 37.748 1.00 32.34 297 VAL A O 1
ATOM 2391 N N . SER A 1 298 ? -1.039 23.363 36.178 1.00 28.86 298 SER A N 1
ATOM 2392 C CA . SER A 1 298 ? -1.921 22.532 35.374 1.00 29.53 298 SER A CA 1
ATOM 2393 C C . SER A 1 298 ? -1.276 21.214 34.998 1.00 29.60 298 SER A C 1
ATOM 2394 O O . SER A 1 298 ? -0.092 21.155 34.677 1.00 29.04 298 SER A O 1
ATOM 2397 N N . ILE A 1 299 ? -2.078 20.158 35.053 1.00 27.91 299 ILE A N 1
ATOM 2398 C CA . ILE A 1 299 ? -1.666 18.822 34.651 1.00 28.84 299 ILE A CA 1
ATOM 2399 C C . ILE A 1 299 ? -2.946 18.042 34.428 1.00 28.48 299 ILE A C 1
ATOM 2400 O O . ILE A 1 299 ? -4.011 18.428 34.931 1.00 30.39 299 ILE A O 1
ATOM 2405 N N . VAL A 1 300 ? -2.872 16.962 33.658 1.00 25.94 300 VAL A N 1
ATOM 2406 C CA . VAL A 1 300 ? -4.046 16.094 33.485 1.00 26.88 300 VAL A CA 1
ATOM 2407 C C . VAL A 1 300 ? -3.634 14.643 33.677 1.00 28.68 300 VAL A C 1
ATOM 2408 O O . VAL A 1 300 ? -2.539 14.239 33.277 1.00 26.94 300 VAL A O 1
ATOM 2412 N N . ASP A 1 301 ? -4.496 13.866 34.322 1.00 27.33 301 ASP A N 1
ATOM 2413 C CA . ASP A 1 301 ? -4.226 12.437 34.439 1.00 27.42 301 ASP A CA 1
ATOM 2414 C C . ASP A 1 301 ? -4.705 11.735 33.165 1.00 26.96 301 ASP A C 1
ATOM 2415 O O . ASP A 1 301 ? -5.480 12.299 32.389 1.00 26.45 301 ASP A O 1
ATOM 2420 N N . HIS A 1 302 ? -4.238 10.506 32.943 1.00 27.26 302 HIS A N 1
ATOM 2421 C CA . HIS A 1 302 ? -4.511 9.808 31.685 1.00 24.92 302 HIS A CA 1
ATOM 2422 C C . HIS A 1 302 ? -5.959 9.366 31.525 1.00 27.08 302 HIS A C 1
ATOM 2423 O O . HIS A 1 302 ? -6.447 9.233 30.402 1.00 27.39 302 HIS A O 1
ATOM 2430 N N . HIS A 1 303 ? -6.645 9.126 32.638 1.00 26.87 303 HIS A N 1
ATOM 2431 C CA . HIS A 1 303 ? -8.054 8.756 32.567 1.00 28.63 303 HIS A CA 1
ATOM 2432 C C . HIS A 1 303 ? -8.896 9.937 32.124 1.00 26.84 303 HIS A C 1
ATOM 2433 O O . HIS A 1 303 ? -9.773 9.801 31.260 1.00 29.74 303 HIS A O 1
ATOM 2440 N N . THR A 1 304 ? -8.643 11.094 32.731 1.00 28.15 304 THR A N 1
ATOM 2441 C CA . THR A 1 304 ? -9.353 12.311 32.364 1.00 29.66 304 THR A CA 1
ATOM 2442 C C . THR A 1 304 ? -9.009 12.709 30.931 1.00 27.89 304 THR A C 1
ATOM 2443 O O . THR A 1 304 ? -9.882 13.101 30.157 1.00 29.31 304 THR A O 1
ATOM 2447 N N . ALA A 1 305 ? -7.738 12.579 30.569 1.00 27.15 305 ALA A N 1
ATOM 2448 C CA . ALA A 1 305 ? -7.313 12.922 29.216 1.00 26.78 305 ALA A CA 1
ATOM 2449 C C . ALA A 1 305 ? -7.987 12.039 28.170 1.00 27.08 305 ALA A C 1
ATOM 2450 O O . ALA A 1 305 ? -8.410 12.521 27.114 1.00 29.14 305 ALA A O 1
ATOM 2452 N N . ALA A 1 306 ? -8.084 10.741 28.449 1.00 25.85 306 ALA A N 1
ATOM 2453 C CA . ALA A 1 306 ? -8.783 9.859 27.521 1.00 27.68 306 ALA A CA 1
ATOM 2454 C C . ALA A 1 306 ? -10.265 10.220 27.375 1.00 28.08 306 ALA A C 1
ATOM 2455 O O . ALA A 1 306 ? -10.813 10.151 26.275 1.00 30.07 306 ALA A O 1
ATOM 2457 N N . SER A 1 307 ? -10.908 10.612 28.477 1.00 28.82 307 SER A N 1
ATOM 2458 C CA . SER A 1 307 ? -12.305 11.036 28.448 1.00 27.86 307 SER A CA 1
ATOM 2459 C C . SER A 1 307 ? -12.488 12.292 27.604 1.00 30.14 307 SER A C 1
ATOM 2460 O O . SER A 1 307 ? -13.465 12.418 26.866 1.00 33.25 307 SER A O 1
ATOM 2463 N N . GLN A 1 308 ? -11.551 13.229 27.736 1.00 29.58 308 GLN A N 1
ATOM 2464 C CA . GLN A 1 308 ? -11.548 14.410 26.888 1.00 29.08 308 GLN A CA 1
ATOM 2465 C C . GLN A 1 308 ? -11.359 14.014 25.424 1.00 30.61 308 GLN A C 1
ATOM 2466 O O . GLN A 1 308 ? -12.042 14.528 24.548 1.00 30.36 308 GLN A O 1
ATOM 2472 N N . PHE A 1 309 ? -10.457 13.074 25.160 1.00 27.99 309 PHE A N 1
ATOM 2473 C CA . PHE A 1 309 ? -10.238 12.638 23.786 1.00 28.64 309 PHE A CA 1
ATOM 2474 C C . PHE A 1 309 ? -11.488 11.974 23.197 1.00 30.25 309 PHE A C 1
ATOM 2475 O O . PHE A 1 309 ? -11.789 12.138 22.013 1.00 30.77 309 PHE A O 1
ATOM 2483 N N . LYS A 1 310 ? -12.219 11.221 24.017 1.00 29.60 310 LYS A N 1
ATOM 2484 C CA . LYS A 1 310 ? -13.490 10.644 23.569 1.00 29.01 310 LYS A CA 1
ATOM 2485 C C . LYS A 1 310 ? -14.420 11.752 23.060 1.00 31.61 310 LYS A C 1
ATOM 2486 O O . LYS A 1 310 ? -15.043 11.625 22.009 1.00 32.85 310 LYS A O 1
ATOM 2492 N N . ARG A 1 311 ? -14.464 12.871 23.778 1.00 32.53 311 ARG A N 1
ATOM 2493 C CA . ARG A 1 311 ? -15.310 13.992 23.356 1.00 34.73 311 ARG A CA 1
ATOM 2494 C C . ARG A 1 311 ? -14.817 14.607 22.046 1.00 33.13 311 ARG A C 1
ATOM 2495 O O . ARG A 1 311 ? -15.620 15.037 21.217 1.00 35.58 311 ARG A O 1
ATOM 2503 N N . PHE A 1 312 ? -13.496 14.649 21.866 1.00 31.95 312 PHE A N 1
ATOM 2504 C CA . PHE A 1 312 ? -12.912 15.101 20.600 1.00 32.10 312 PHE A CA 1
ATOM 2505 C C . PHE A 1 312 ? -13.376 14.208 19.446 1.00 32.30 312 PHE A C 1
ATOM 2506 O O . PHE A 1 312 ? -13.751 14.699 18.378 1.00 35.01 312 PHE A O 1
ATOM 2514 N N . GLU A 1 313 ? -13.349 12.894 19.664 1.00 31.86 313 GLU A N 1
ATOM 2515 C CA . GLU A 1 313 ? -13.833 11.950 18.660 1.00 31.16 313 GLU A CA 1
ATOM 2516 C C . GLU A 1 313 ? -15.285 12.258 18.311 1.00 35.26 313 GLU A C 1
ATOM 2517 O O . GLU A 1 313 ? -15.660 12.293 17.138 1.00 36.16 313 GLU A O 1
ATOM 2523 N N . GLU A 1 314 ? -16.103 12.477 19.338 1.00 37.26 314 GLU A N 1
ATOM 2524 C CA . GLU A 1 314 ? -17.527 12.731 19.142 1.00 43.52 314 GLU A CA 1
ATOM 2525 C C . GLU A 1 314 ? -17.739 14.049 18.413 1.00 43.99 314 GLU A C 1
ATOM 2526 O O . GLU A 1 314 ? -18.575 14.146 17.514 1.00 45.68 314 GLU A O 1
ATOM 2532 N N . GLN A 1 315 ? -16.963 15.056 18.796 1.00 40.40 315 GLN A N 1
ATOM 2533 C CA . GLN A 1 315 ? -17.057 16.378 18.186 1.00 42.35 315 GLN A CA 1
ATOM 2534 C C . GLN A 1 315 ? -16.687 16.326 16.702 1.00 46.59 315 GLN A C 1
ATOM 2535 O O . GLN A 1 315 ? -17.357 16.932 15.862 1.00 45.93 315 GLN A O 1
ATOM 2541 N N . ALA A 1 316 ? -15.635 15.576 16.381 1.00 42.23 316 ALA A N 1
ATOM 2542 C CA . ALA A 1 316 ? -15.232 15.390 14.993 1.00 43.13 316 ALA A CA 1
ATOM 2543 C C . ALA A 1 316 ? -16.361 14.762 14.174 1.00 48.78 316 ALA A C 1
ATOM 2544 O O . ALA A 1 316 ? -16.675 15.229 13.075 1.00 50.09 316 ALA A O 1
ATOM 2546 N N . GLU A 1 317 ? -16.970 13.711 14.715 1.00 45.73 317 GLU A N 1
ATOM 2547 C CA . GLU A 1 317 ? -18.081 13.043 14.045 1.00 50.10 317 GLU A CA 1
ATOM 2548 C C . GLU A 1 317 ? -19.246 13.999 13.794 1.00 55.23 317 GLU A C 1
ATOM 2549 O O . GLU A 1 317 ? -19.830 14.012 12.706 1.00 55.25 317 GLU A O 1
ATOM 2555 N N . GLU A 1 318 ? -19.571 14.806 14.800 1.00 55.03 318 GLU A N 1
ATOM 2556 C CA . GLU A 1 318 ? -20.684 15.746 14.696 1.00 57.70 318 GLU A CA 1
ATOM 2557 C C . GLU A 1 318 ? -20.403 16.866 13.693 1.00 56.63 318 GLU A C 1
ATOM 2558 O O . GLU A 1 318 ? -21.328 17.475 13.153 1.00 58.57 318 GLU A O 1
ATOM 2564 N N . ALA A 1 319 ? -19.125 17.138 13.448 1.00 53.34 319 ALA A N 1
ATOM 2565 C CA . ALA A 1 319 ? -18.731 18.193 12.520 1.00 51.18 319 ALA A CA 1
ATOM 2566 C C . ALA A 1 319 ? -18.550 17.667 11.101 1.00 51.94 319 ALA A C 1
ATOM 2567 O O . ALA A 1 319 ? -18.316 18.441 10.175 1.00 54.92 319 ALA A O 1
ATOM 2569 N N . GLY A 1 320 ? -18.640 16.352 10.933 1.00 54.93 320 GLY A N 1
ATOM 2570 C CA . GLY A 1 320 ? -18.462 15.750 9.625 1.00 55.62 320 GLY A CA 1
ATOM 2571 C C . GLY A 1 320 ? -17.003 15.652 9.217 1.00 55.58 320 GLY A C 1
ATOM 2572 O O . GLY A 1 320 ? -16.697 15.427 8.044 1.00 59.64 320 GLY A O 1
ATOM 2573 N N . ARG A 1 321 ? -16.104 15.823 10.185 1.00 47.98 321 ARG A N 1
ATOM 2574 C CA . ARG A 1 321 ? -14.670 15.699 9.937 1.00 47.84 321 ARG A CA 1
ATOM 2575 C C . ARG A 1 321 ? -14.194 14.278 10.216 1.00 47.35 321 ARG A C 1
ATOM 2576 O O . ARG A 1 321 ? -14.546 13.687 11.236 1.00 45.02 321 ARG A O 1
ATOM 2584 N N . LYS A 1 322 ? -13.398 13.733 9.301 1.00 46.02 322 LYS A N 1
ATOM 2585 C CA . LYS A 1 322 ? -12.731 12.457 9.524 1.00 45.15 322 LYS A CA 1
ATOM 2586 C C . LYS A 1 322 ? -11.797 12.577 10.721 1.00 43.56 322 LYS A C 1
ATOM 2587 O O . LYS A 1 322 ? -11.154 13.609 10.915 1.00 39.93 322 LYS A O 1
ATOM 2593 N N . LEU A 1 323 ? -11.736 11.525 11.528 1.00 39.00 323 LEU A N 1
ATOM 2594 C CA . LEU A 1 323 ? -10.829 11.487 12.663 1.00 38.62 323 LEU A CA 1
ATOM 2595 C C . LEU A 1 323 ? -9.577 10.717 12.275 1.00 37.50 323 LEU A C 1
ATOM 2596 O O . LEU A 1 323 ? -9.661 9.626 11.723 1.00 37.91 323 LEU A O 1
ATOM 2601 N N . THR A 1 324 ? -8.412 11.280 12.566 1.00 35.45 324 THR A N 1
ATOM 2602 C CA . THR A 1 324 ? -7.180 10.518 12.407 1.00 38.13 324 THR A CA 1
ATOM 2603 C C . THR A 1 324 ? -6.452 10.389 13.737 1.00 34.05 324 THR A C 1
ATOM 2604 O O . THR A 1 324 ? -6.552 11.256 14.600 1.00 33.91 324 THR A O 1
ATOM 2608 N N . GLY A 1 325 ? -5.737 9.282 13.916 1.00 31.69 325 GLY A N 1
ATOM 2609 C CA . GLY A 1 325 ? -5.020 9.077 15.158 1.00 32.33 325 GLY A CA 1
ATOM 2610 C C . GLY A 1 325 ? -4.000 7.969 15.046 1.00 33.22 325 GLY A C 1
ATOM 2611 O O . GLY A 1 325 ? -4.099 7.113 14.166 1.00 33.35 325 GLY A O 1
ATOM 2612 N N . ASP A 1 326 ? -3.018 8.005 15.943 1.00 32.70 326 ASP A N 1
ATO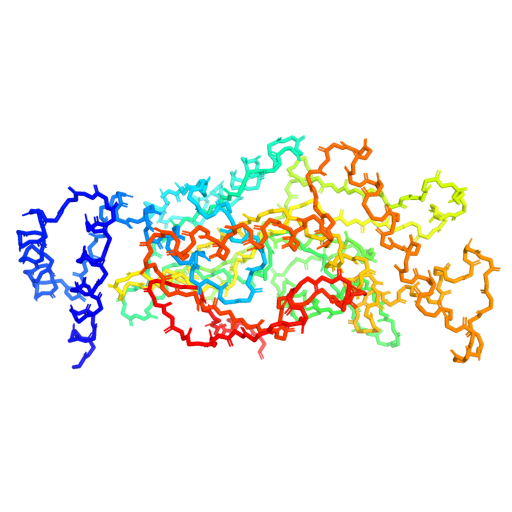M 2613 C CA . ASP A 1 326 ? -1.984 6.974 16.039 1.00 28.64 326 ASP A CA 1
ATOM 2614 C C . ASP A 1 326 ? -2.184 6.232 17.350 1.00 29.86 326 ASP A C 1
ATOM 2615 O O . ASP A 1 326 ? -1.792 6.724 18.413 1.00 28.70 326 ASP A O 1
ATOM 2620 N N . TRP A 1 327 ? -2.797 5.051 17.268 1.00 31.82 327 TRP A N 1
ATOM 2621 C CA . TRP A 1 327 ? -3.130 4.262 18.453 1.00 29.13 327 TRP A CA 1
ATOM 2622 C C . TRP A 1 327 ? -1.914 4.075 19.350 1.00 28.11 327 TRP A C 1
ATOM 2623 O O . TRP A 1 327 ? -2.023 4.150 20.572 1.00 29.56 327 TRP A O 1
ATOM 2634 N N . THR A 1 328 ? -0.752 3.853 18.742 1.00 31.90 328 THR A N 1
ATOM 2635 C CA . THR A 1 328 ? 0.436 3.509 19.520 1.00 33.51 328 THR A CA 1
ATOM 2636 C C . THR A 1 328 ? 0.920 4.649 20.411 1.00 32.29 328 THR A C 1
ATOM 2637 O O . THR A 1 328 ? 1.598 4.404 21.408 1.00 31.62 328 THR A O 1
ATOM 2641 N N . TRP A 1 329 ? 0.552 5.885 20.070 1.00 31.15 329 TRP A N 1
ATOM 2642 C CA . TRP A 1 329 ? 0.890 7.046 20.889 1.00 31.54 329 TRP A CA 1
ATOM 2643 C C . TRP A 1 329 ? -0.272 7.537 21.738 1.00 28.54 329 TRP A C 1
ATOM 2644 O O . TRP A 1 329 ? -0.063 8.177 22.766 1.00 30.58 329 TRP A O 1
ATOM 2655 N N . LEU A 1 330 ? -1.492 7.248 21.299 1.00 29.36 330 LEU A N 1
ATOM 2656 C CA . LEU A 1 330 ? -2.687 7.720 22.008 1.00 31.41 330 LEU A CA 1
ATOM 2657 C C . LEU A 1 330 ? -2.941 6.934 23.295 1.00 33.92 330 LEU A C 1
ATOM 2658 O O . LEU A 1 330 ? -3.352 7.511 24.304 1.00 29.68 330 LEU A O 1
ATOM 2663 N N . ILE A 1 331 ? -2.680 5.627 23.279 1.00 30.87 331 ILE A N 1
ATOM 2664 C CA . ILE A 1 331 ? -2.787 4.868 24.523 1.00 28.45 331 ILE A CA 1
ATOM 2665 C C . ILE A 1 331 ? -1.761 5.374 25.553 1.00 28.43 331 ILE A C 1
ATOM 2666 O O . ILE A 1 331 ? -0.582 5.600 25.224 1.00 30.20 331 ILE A O 1
ATOM 2671 N N . PRO A 1 332 ? -2.198 5.559 26.810 1.00 28.96 332 PRO A N 1
ATOM 2672 C CA . PRO A 1 332 ? -1.235 5.948 27.847 1.00 29.86 332 PRO A CA 1
ATOM 2673 C C . PRO A 1 332 ? -0.324 4.776 28.193 1.00 27.86 332 PRO A C 1
ATOM 2674 O O . PRO A 1 332 ? -0.721 3.623 27.999 1.00 30.25 332 PRO A O 1
ATOM 2678 N N . PRO A 1 333 ? 0.895 5.066 28.681 1.00 26.67 333 PRO A N 1
ATOM 2679 C CA . PRO A 1 333 ? 1.870 4.010 28.981 1.00 28.27 333 PRO A CA 1
ATOM 2680 C C . PRO A 1 333 ? 1.642 3.306 30.317 1.00 29.98 333 PRO A C 1
ATOM 2681 O O . PRO A 1 333 ? 2.405 2.401 30.634 1.00 28.66 333 PRO A O 1
ATOM 2685 N N . ILE A 1 334 ? 0.627 3.700 31.084 1.00 29.95 334 ILE A N 1
ATOM 2686 C CA . ILE A 1 334 ? 0.166 2.832 32.166 1.00 32.12 334 ILE A CA 1
ATOM 2687 C C . ILE A 1 334 ? -1.338 2.672 32.087 1.00 29.24 334 ILE A C 1
ATOM 2688 O O . ILE A 1 334 ? -2.047 3.557 31.625 1.00 29.72 334 ILE A O 1
ATOM 2693 N N . SER A 1 335 ? -1.804 1.517 32.533 1.00 27.19 335 SER A N 1
ATOM 2694 C CA . SER A 1 335 ? -3.210 1.138 32.384 1.00 28.99 335 SER A CA 1
ATOM 2695 C C . SER A 1 335 ? -3.881 1.495 31.054 1.00 26.05 335 SER A C 1
ATOM 2696 O O . SER A 1 335 ? -5.002 2.006 31.068 1.00 28.05 335 SER A O 1
ATOM 2699 N N . PRO A 1 336 ? -3.231 1.212 29.905 1.00 28.25 336 PRO A N 1
ATOM 2700 C CA . PRO A 1 336 ? -3.871 1.619 28.645 1.00 28.39 336 PRO A CA 1
ATOM 2701 C C . PRO A 1 336 ? -5.231 0.971 28.403 1.00 26.82 336 PRO A C 1
ATOM 2702 O O . PRO A 1 336 ? -6.106 1.615 27.842 1.00 28.95 336 PRO A O 1
ATOM 2706 N N . ALA A 1 337 ? -5.404 -0.278 28.811 1.00 27.86 337 ALA A N 1
ATOM 2707 C CA . ALA A 1 337 ? -6.670 -0.956 28.578 1.00 28.12 337 ALA A CA 1
ATOM 2708 C C . ALA A 1 337 ? -7.790 -0.456 29.488 1.00 31.68 337 ALA A C 1
ATOM 2709 O O . ALA A 1 337 ? -8.940 -0.886 29.354 1.00 31.86 337 ALA A O 1
ATOM 2711 N N . ALA A 1 338 ? -7.469 0.434 30.422 1.00 27.99 338 ALA A N 1
ATOM 2712 C CA . ALA A 1 338 ? -8.509 1.074 31.232 1.00 29.21 338 ALA A CA 1
ATOM 2713 C C . ALA A 1 338 ? -9.093 2.300 30.522 1.00 31.70 338 ALA A C 1
ATOM 2714 O O . ALA A 1 338 ? -9.992 2.962 31.053 1.00 31.13 338 ALA A O 1
ATOM 2716 N N . THR A 1 339 ? -8.589 2.596 29.325 1.00 29.41 339 THR A N 1
ATOM 2717 C CA . THR A 1 339 ? -9.115 3.719 28.534 1.00 27.39 339 THR A CA 1
ATOM 2718 C C . THR A 1 339 ? -9.835 3.189 27.307 1.00 31.35 339 THR A C 1
ATOM 2719 O O . THR A 1 339 ? -9.552 2.086 26.839 1.00 30.84 339 THR A O 1
ATOM 2723 N N . HIS A 1 340 ? -10.786 3.963 26.789 1.00 29.97 340 HIS A N 1
ATOM 2724 C CA . HIS A 1 340 ? -11.535 3.536 25.616 1.00 31.74 340 HIS A CA 1
ATOM 2725 C C . HIS A 1 340 ? -10.646 3.455 24.380 1.00 29.86 340 HIS A C 1
ATOM 2726 O O . HIS A 1 340 ? -10.952 2.715 23.444 1.00 31.89 340 HIS A O 1
ATOM 2733 N N . ILE A 1 341 ? -9.572 4.239 24.373 1.00 30.70 341 ILE A N 1
ATOM 2734 C CA . ILE A 1 341 ? -8.668 4.308 23.235 1.00 28.45 341 ILE A CA 1
ATOM 2735 C C . ILE A 1 341 ? -8.132 2.920 22.869 1.00 30.35 341 ILE A C 1
ATOM 2736 O O . ILE A 1 341 ? -8.083 2.548 21.696 1.00 28.77 341 ILE A O 1
ATOM 2741 N N . PHE A 1 342 ? -7.771 2.154 23.887 1.00 28.65 342 PHE A N 1
ATOM 2742 C CA . PHE A 1 342 ? -7.165 0.831 23.699 1.00 32.07 342 PHE A CA 1
ATOM 2743 C C . PHE A 1 342 ? -8.084 -0.092 22.906 1.00 32.44 342 PHE A C 1
ATOM 2744 O O . PHE A 1 342 ? -7.627 -0.959 22.140 1.00 32.34 342 PHE A O 1
ATOM 2752 N N . HIS A 1 343 ? -9.387 0.109 23.082 1.00 30.20 343 HIS A N 1
ATOM 2753 C CA . HIS A 1 343 ? -10.389 -0.820 22.583 1.00 34.80 343 HIS A CA 1
ATOM 2754 C C . HIS A 1 343 ? -10.986 -0.424 21.236 1.00 37.67 343 HIS A C 1
ATOM 2755 O O . HIS A 1 343 ? -11.937 -1.048 20.762 1.00 38.54 343 HIS A O 1
ATOM 2762 N N . ARG A 1 344 ? -10.433 0.615 20.616 1.00 34.98 344 ARG A N 1
ATOM 2763 C CA . ARG A 1 344 ? -10.800 0.904 19.237 1.00 38.12 344 ARG A CA 1
ATOM 2764 C C . ARG A 1 344 ? -9.571 1.077 18.354 1.00 36.05 344 ARG A C 1
ATOM 2765 O O . ARG A 1 344 ? -8.436 0.966 18.826 1.00 35.01 344 ARG A O 1
ATOM 2773 N N . SER A 1 345 ? -9.812 1.306 17.066 1.00 36.57 345 SER A N 1
ATOM 2774 C CA . SER A 1 345 ? -8.742 1.511 16.099 1.00 34.92 345 SER A CA 1
ATOM 2775 C C . SER A 1 345 ? -8.813 2.925 15.551 1.00 37.12 345 SER A C 1
ATOM 2776 O O . SER A 1 345 ? -9.859 3.566 15.612 1.00 37.43 345 SER A O 1
ATOM 2779 N N . TYR A 1 346 ? -7.697 3.407 15.015 1.00 35.70 346 TYR A N 1
ATOM 2780 C CA . TYR A 1 346 ? -7.643 4.760 14.467 1.00 35.27 346 TYR A CA 1
ATOM 2781 C C . TYR A 1 346 ? -6.937 4.788 13.118 1.00 38.79 346 TYR A C 1
ATOM 2782 O O . TYR A 1 346 ? -5.990 4.035 12.887 1.00 40.01 346 TYR A O 1
ATOM 2791 N N . ASP A 1 347 ? -7.408 5.667 12.238 1.00 36.72 347 ASP A N 1
ATOM 2792 C CA . ASP A 1 347 ? -6.812 5.863 10.922 1.00 38.01 347 ASP A CA 1
ATOM 2793 C C . ASP A 1 347 ? -5.603 6.795 11.051 1.00 37.19 347 ASP A C 1
ATOM 2794 O O . ASP A 1 347 ? -5.749 7.967 11.401 1.00 38.12 347 ASP A O 1
ATOM 2799 N N . ASN A 1 348 ? -4.411 6.278 10.764 1.00 36.67 348 ASN A N 1
ATOM 2800 C CA . ASN A 1 348 ? -3.176 7.043 10.962 1.00 38.74 348 ASN A CA 1
ATOM 2801 C C . ASN A 1 348 ? -2.771 7.880 9.738 1.00 40.70 348 ASN A C 1
ATOM 2802 O O . ASN A 1 348 ? -1.598 8.196 9.555 1.00 43.88 348 ASN A O 1
ATOM 2807 N N . SER A 1 349 ? -3.745 8.247 8.910 1.00 40.72 349 SER A N 1
ATOM 2808 C CA . SER A 1 349 ? -3.471 9.072 7.733 1.00 41.91 349 SER A CA 1
ATOM 2809 C C . SER A 1 349 ? -2.974 10.459 8.130 1.00 39.98 349 SER A C 1
ATOM 2810 O O . SER A 1 349 ? -3.418 11.028 9.130 1.00 36.97 349 SER A O 1
ATOM 2813 N N . ILE A 1 350 ? -2.063 11.008 7.333 1.00 36.24 350 ILE A N 1
ATOM 2814 C CA . ILE A 1 350 ? -1.538 12.347 7.601 1.00 39.93 350 ILE A CA 1
ATOM 2815 C C . ILE A 1 350 ? -2.345 13.406 6.852 1.00 41.98 350 ILE A C 1
ATOM 2816 O O . ILE A 1 350 ? -2.441 13.367 5.629 1.00 42.41 350 ILE A O 1
ATOM 2821 N N . VAL A 1 351 ? -2.927 14.340 7.604 1.00 40.40 351 VAL A N 1
ATOM 2822 C CA . VAL A 1 351 ? -3.699 15.447 7.044 1.00 41.42 351 VAL A CA 1
ATOM 2823 C C . VAL A 1 351 ? -2.942 16.729 7.379 1.00 40.28 351 VAL A C 1
ATOM 2824 O O . VAL A 1 351 ? -2.372 16.840 8.469 1.00 36.15 351 VAL A O 1
ATOM 2828 N N . LYS A 1 352 ? -2.913 17.678 6.444 1.00 41.07 352 LYS A N 1
ATOM 2829 C CA . LYS A 1 352 ? -2.294 18.983 6.686 1.00 40.66 352 LYS A CA 1
ATOM 2830 C C . LYS A 1 352 ? -3.371 20.055 6.812 1.00 40.03 352 LYS A C 1
ATOM 2831 O O . LYS A 1 352 ? -4.456 19.898 6.252 1.00 40.99 352 LYS A O 1
ATOM 2837 N N . PRO A 1 353 ? -3.083 21.155 7.537 1.00 38.16 353 PRO A N 1
ATOM 2838 C CA . PRO A 1 353 ? -1.883 21.535 8.301 1.00 35.49 353 PRO A CA 1
ATOM 2839 C C . PRO A 1 353 ? -1.514 20.539 9.399 1.00 34.64 353 PRO A C 1
ATOM 2840 O O . PRO A 1 353 ? -2.375 19.803 9.890 1.00 36.84 353 PRO A O 1
ATOM 2844 N N . ASN A 1 354 ? -0.240 20.519 9.773 1.00 36.55 354 ASN A N 1
ATOM 2845 C CA . ASN A 1 354 ? 0.235 19.580 10.781 1.00 32.43 354 ASN A CA 1
ATOM 2846 C C . ASN A 1 354 ? 1.622 19.971 11.276 1.00 35.24 354 ASN A C 1
ATOM 2847 O O . ASN A 1 354 ? 2.267 20.862 10.710 1.00 36.87 354 ASN A O 1
ATOM 2852 N N . TYR A 1 355 ? 2.065 19.299 12.335 1.00 33.81 355 TYR A N 1
ATOM 2853 C CA . TYR A 1 355 ? 3.404 19.483 12.891 1.00 31.72 355 TYR A CA 1
ATOM 2854 C C . TYR A 1 355 ? 4.276 18.298 12.484 1.00 36.82 355 TYR A C 1
ATOM 2855 O O . TYR A 1 355 ? 3.839 17.143 12.552 1.00 35.36 355 TYR A O 1
ATOM 2864 N N . PHE A 1 356 ? 5.496 18.587 12.037 1.00 36.74 356 PHE A N 1
ATOM 2865 C CA . PHE A 1 356 ? 6.378 17.552 11.493 1.00 34.71 356 PHE A CA 1
ATOM 2866 C C . PHE A 1 356 ? 7.761 17.558 12.132 1.00 39.58 356 PHE A C 1
ATOM 2867 O O . PHE A 1 356 ? 8.253 18.591 12.576 1.00 35.82 356 PHE A O 1
ATOM 2875 N N . TYR A 1 357 ? 8.390 16.392 12.165 1.00 36.91 357 TYR A N 1
ATOM 2876 C CA . TYR A 1 357 ? 9.791 16.292 12.557 1.00 36.53 357 TYR A CA 1
ATOM 2877 C C . TYR A 1 357 ? 10.684 16.983 11.526 1.00 38.27 357 TYR A C 1
ATOM 2878 O O . TYR A 1 357 ? 10.332 17.090 10.348 1.00 42.13 357 TYR A O 1
ATOM 2887 N N . GLN A 1 358 ? 11.843 17.454 11.973 1.00 35.45 358 GLN A N 1
ATOM 2888 C CA . GLN A 1 358 ? 12.870 17.949 11.061 1.00 37.61 358 GLN A CA 1
ATOM 2889 C C . GLN A 1 358 ? 14.234 17.589 11.630 1.00 40.86 358 GLN A C 1
ATOM 2890 O O . GLN A 1 358 ? 14.364 17.379 12.841 1.00 41.12 358 GLN A O 1
ATOM 2896 N N . ASP A 1 359 ? 15.238 17.505 10.760 1.00 45.76 359 ASP A N 1
ATOM 2897 C CA . ASP A 1 359 ? 16.580 17.099 11.169 1.00 50.22 359 ASP A CA 1
ATOM 2898 C C . ASP A 1 359 ? 17.182 18.058 12.196 1.00 48.82 359 ASP A C 1
ATOM 2899 O O . ASP A 1 359 ? 16.989 19.273 12.105 1.00 50.96 359 ASP A O 1
ATOM 2904 N N . LYS A 1 360 ? 17.898 17.503 13.175 1.00 46.89 360 LYS A N 1
ATOM 2905 C CA . LYS A 1 360 ? 18.623 18.305 14.156 1.00 51.45 360 LYS A CA 1
ATOM 2906 C C . LYS A 1 360 ? 19.716 19.094 13.445 1.00 51.32 360 LYS A C 1
ATOM 2907 O O . LYS A 1 360 ? 20.331 18.592 12.504 1.00 52.91 360 LYS A O 1
ATOM 2913 N N . PRO A 1 361 ? 19.949 20.345 13.877 1.00 47.15 361 PRO A N 1
ATOM 2914 C CA . PRO A 1 361 ? 21.022 21.175 13.318 1.00 51.91 361 PRO A CA 1
ATOM 2915 C C . PRO A 1 361 ? 22.386 20.854 13.925 1.00 53.36 361 PRO A C 1
ATOM 2916 O O . PRO A 1 361 ? 23.395 21.409 13.488 1.00 59.40 361 PRO A O 1
ATOM 2920 N N . TYR A 1 362 ? 22.409 19.980 14.927 1.00 49.33 362 TYR A N 1
ATOM 2921 C CA . TYR A 1 362 ? 23.657 19.559 15.562 1.00 58.41 362 TYR A CA 1
ATOM 2922 C C . TYR A 1 362 ? 23.717 18.031 15.584 1.00 65.20 362 TYR A C 1
ATOM 2923 O O . TYR A 1 362 ? 22.759 17.372 15.179 1.00 62.38 362 TYR A O 1
ATOM 2932 N N . GLU A 1 363 ? 24.835 17.484 16.066 1.00 73.56 363 GLU A N 1
ATOM 2933 C CA . GLU A 1 363 ? 25.075 16.033 16.133 1.00 82.38 363 GLU A CA 1
ATOM 2934 C C . GLU A 1 363 ? 25.167 15.362 14.756 1.00 90.42 363 GLU A C 1
ATOM 2935 O O . GLU A 1 363 ? 25.991 14.467 14.549 1.00 93.40 363 GLU A O 1
#

Radius of gyration: 21.94 Å; Cα contacts (8 Å, |Δi|>4): 681; chains: 1; bounding box: 55×52×63 Å

CATH classification: 3.90.340.10 (+2 more: 3.90.440.10, 3.90.1230.10)

Sequence (362 aa):
EEKEILWNEAKAFIAACYQELGKAAEVKDRLADIKSEIDLTGSYVHTKEELEHGAKMAWRNSNRCIGRLFWNSLNVIDRRDVRTKEEVRDALFHHIETATNNGKIRPTITIFPPEEKGEKQVEIWNHQLIRYAGYESDGERIGDPASCSLTAACEELGWRGERTDFDLLPLIFRMKGDEQPVWYELPRSLVIEVPITHPDIEAFSDLELKWYGVPIISDMKLEVGGIHYNAAPFNGWYMGTEIGARNLADEKRYDKLKKVASVIGIAADYNTDLWKDQALVELNKAVLHSYKKQGVSIVDHHTAASQFKRFEEQAEEAGRKLTGDWTWLIPPISPAATHIFHRSYDNSIVKPNYFYQDKPYE

Solvent-accessible surface area: 17587 Å² total; per-residue (Å²): 151,130,118,100,73,18,56,68,51,0,87,66,8,0,46,41,0,9,117,69,60,68,56,51,99,84,24,158,101,35,28,48,86,0,82,57,46,7,94,152,95,27,40,6,99,4,55,137,71,0,1,73,16,0,0,23,7,0,35,20,15,20,14,101,36,21,26,1,16,62,20,86,71,10,64,34,41,33,61,42,92,2,166,61,55,91,72,0,59,69,4,0,38,90,0,0,103,27,0,8,41,145,1,156,8,89,16,1,0,1,0,0,12,36,28,116,172,55,77,55,29,2,22,13,29,2,49,18,1,1,30,0,0,1,22,90,75,138,75,114,139,52,10,0,35,52,3,38,45,8,2,55,18,0,43,149,49,60,12,170,6,154,75,66,59,27,13,8,3,0,0,0,0,52,16,93,77,49,165,105,8,41,82,45,93,5,52,143,109,31,14,44,27,0,81,2,34,13,66,114,41,148,40,0,47,102,27,140,6,54,0,1,0,2,16,0,36,2,22,38,35,0,11,0,4,8,9,59,2,4,0,3,0,46,6,25,77,5,20,1,2,74,0,0,9,119,16,0,8,37,129,171,36,17,76,26,18,141,118,0,0,83,31,26,67,45,59,32,112,141,137,126,80,105,14,96,75,81,0,33,73,28,0,6,87,0,0,34,54,4,0,149,147,79,47,7,33,29,20,36,14,89,58,2,4,68,38,0,83,142,5,14,76,64,5,137,154,57,72,67,175,30,8,0,14,80,96,141,0,34,1,68,21,59,38,52,70,6,54,0,77,125,98,92,27,67,88,57,126,64,87,2,12,23,53,152,41,136,97,51,25,177

Nearest PDB structures (foldseek):
  4d3v-assembly1_A  TM=1.002E+00  e=4.787E-75  Bacillus subtilis subsp. subtilis str. 168
  4d3i-assembly1_A  TM=1.000E+00  e=8.072E-75  Bacillus subtilis
  4d3u-assembly1_A-2  TM=1.002E+00  e=2.295E-74  Bacillus subtilis subsp. subtilis str. 168
  4ugv-assembly1_A  TM=1.001E+00  e=2.895E-74  Bacillus subtilis subsp. subtilis str. 168
  2amo-assembly1_A  TM=9.993E-01  e=4.187E-70  Bacillus subtilis

B-factor: mean 42.88, std 13.69, range [19.05, 93.4]

GO terms:
  GO:0004517 nitric-oxide synthase activity (F, IDA)
  GO:0006809 nitric oxide biosynthetic process (P, IDA)